Protein AF-A0A9P3FL67-F1 (afdb_monomer_lite)

Sequence (335 aa):
MAHIEKSEASALLDHSLDNLDILRCLLDYGADANEIDLRDVQSRDLLILLLEFGYDVAKTGHTILQDFAGDRQVLDLLLDRGVDIKKIETGRTADGLALYPGGYDNSVKVLNVVAANADIELFDHLVSRGAEPSKSLALHYTSKCKVPERAVAMLPHLLDVYEMDIHADTDDLRNFFHDSPDSGTPLCSAVYYKNLAVVEELLKRGADPDRCGATGHLPTSKAMGDALFEGFLPALAPLLEAGADPTLALRHAVRRGNVDYAKTCLGYGGDVKAGLQIAHEREARRSREWANMPADVADDEAPRYEAQRERNIAMIDFLKSWKGDFDHDHAELPK

Radius of gyration: 26.36 Å; chains: 1; bounding box: 49×54×76 Å

Foldseek 3Di:
DDPCDLVNLQVCQLVCLVPLVSNLVSLVSPNQLQSDQCLSNLDPVSVVSSVVSPHQCLVHVCACLLSCLVPPVVNCVSLVSNNDLQDHDFQAALVSHGADPPKGAQASSSLLSNLLQLPLPSNVVVVVSPHQLQRHPSLLSLLNHPDLVSSLVSNCCCCVVNVHDQFDFSVVRIDRCLVPQSGGGSLSSNFQSLRQSSNLSSLVVPRQQQGGYNNSQGSLLQQPNDPVGDGNVVSNVSSLVSPDALQVSLLSCLLVLPLLSNVVSVLSPHDLVSNLVSLVVNLVVLVVCLVPDDPVCNVVCVVVSVVVNVSSVVSNVSSVPDDNDDDPVDPPDDD

Structure (mmCIF, N/CA/C/O backbone):
data_AF-A0A9P3FL67-F1
#
_entry.id   AF-A0A9P3FL67-F1
#
loop_
_atom_site.group_PDB
_atom_site.id
_atom_site.type_symbol
_atom_site.label_atom_id
_atom_site.label_alt_id
_atom_site.label_comp_id
_atom_site.label_asym_id
_atom_site.label_entity_id
_atom_site.label_seq_id
_atom_site.pdbx_PDB_ins_code
_atom_site.Cartn_x
_atom_site.Cartn_y
_atom_site.Cartn_z
_atom_site.occupancy
_atom_site.B_iso_or_equiv
_atom_site.auth_seq_id
_atom_site.auth_comp_id
_atom_site.auth_asym_id
_atom_site.auth_atom_id
_atom_site.pdbx_PDB_model_num
ATOM 1 N N . MET A 1 1 ? -15.665 30.683 47.846 1.00 40.53 1 MET A N 1
ATOM 2 C CA . MET A 1 1 ? -15.492 29.508 46.971 1.00 40.53 1 MET A CA 1
ATOM 3 C C . MET A 1 1 ? -16.419 29.731 45.800 1.00 40.53 1 MET A C 1
ATOM 5 O O . MET A 1 1 ? -17.621 29.781 46.017 1.00 40.53 1 MET A O 1
ATOM 9 N N . ALA A 1 2 ? -15.855 30.082 44.645 1.00 44.72 2 ALA A N 1
ATOM 10 C CA . ALA A 1 2 ? -16.622 30.454 43.463 1.00 44.72 2 ALA A CA 1
ATOM 11 C C . ALA A 1 2 ? -17.378 29.223 42.946 1.00 44.72 2 ALA A C 1
ATOM 13 O O . ALA A 1 2 ? -16.785 28.153 42.825 1.00 44.72 2 ALA A O 1
ATOM 14 N N . HIS A 1 3 ? -18.681 29.376 42.719 1.00 46.97 3 HIS A N 1
ATOM 15 C CA . HIS A 1 3 ? -19.486 28.401 41.996 1.00 46.97 3 HIS A CA 1
ATOM 16 C C . HIS A 1 3 ? -18.967 28.363 40.563 1.00 46.97 3 HIS A C 1
ATOM 18 O O . HIS A 1 3 ? -19.259 29.278 39.803 1.00 46.97 3 HIS A O 1
ATOM 24 N N . ILE A 1 4 ? -18.179 27.343 40.230 1.00 54.53 4 ILE A N 1
ATOM 25 C CA . ILE A 1 4 ? -17.925 27.011 38.832 1.00 54.53 4 ILE A CA 1
ATOM 26 C C . ILE A 1 4 ? -19.257 26.483 38.300 1.00 54.53 4 ILE A C 1
ATOM 28 O O . ILE A 1 4 ? -19.781 25.488 38.808 1.00 54.53 4 ILE A O 1
ATOM 32 N N . GLU A 1 5 ? -19.876 27.215 37.377 1.00 66.56 5 GLU A N 1
ATOM 33 C CA . GLU A 1 5 ? -21.117 26.772 36.741 1.00 66.56 5 GLU A CA 1
ATOM 34 C C . GLU A 1 5 ? -20.844 25.510 35.907 1.00 66.56 5 GLU A C 1
ATOM 36 O O . GLU A 1 5 ? -19.738 25.302 35.412 1.00 66.56 5 GLU A O 1
ATOM 41 N N . LYS A 1 6 ? -21.850 24.645 35.717 1.00 66.25 6 LYS A N 1
ATOM 42 C CA . LYS A 1 6 ? -21.723 23.414 34.908 1.00 66.25 6 LYS A CA 1
ATOM 43 C C . LYS A 1 6 ? -21.116 23.677 33.512 1.00 66.25 6 LYS A C 1
ATOM 45 O O . LYS A 1 6 ? -20.388 22.841 32.982 1.00 66.25 6 LYS A O 1
ATOM 50 N N . SER A 1 7 ? -21.392 24.850 32.942 1.00 67.44 7 SER A N 1
ATOM 51 C CA . SER A 1 7 ? -20.818 25.336 31.681 1.00 67.44 7 SER A CA 1
ATOM 52 C C . SER A 1 7 ? -19.304 25.570 31.758 1.00 67.44 7 SER A C 1
ATOM 54 O O . SER A 1 7 ? -18.587 25.237 30.821 1.00 67.44 7 SER A O 1
ATOM 56 N N . GLU A 1 8 ? -18.804 26.101 32.873 1.00 72.25 8 GLU A N 1
ATOM 57 C CA . GLU A 1 8 ? -17.379 26.354 33.096 1.00 72.25 8 GLU A CA 1
ATOM 58 C C . GLU A 1 8 ? -16.607 25.054 33.349 1.00 72.25 8 GLU A C 1
ATOM 60 O O . GLU A 1 8 ? -15.488 24.910 32.866 1.00 72.25 8 GLU A O 1
ATOM 65 N N . ALA A 1 9 ? -17.207 24.084 34.051 1.00 70.25 9 ALA A N 1
ATOM 66 C CA . ALA A 1 9 ? -16.595 22.769 34.253 1.00 70.25 9 ALA A CA 1
ATOM 67 C C . ALA A 1 9 ? -16.457 21.991 32.934 1.00 70.25 9 ALA A C 1
ATOM 69 O O . ALA A 1 9 ? -15.434 21.350 32.701 1.00 70.25 9 ALA A O 1
ATOM 70 N N . SER A 1 10 ? -17.455 22.093 32.051 1.00 77.06 10 SER A N 1
ATOM 71 C CA . SER A 1 10 ? -17.436 21.393 30.762 1.00 77.06 10 SER A CA 1
ATOM 72 C C . SER A 1 10 ? -16.439 22.018 29.775 1.00 77.06 10 SER A C 1
ATOM 74 O O . SER A 1 10 ? -15.737 21.304 29.069 1.00 77.06 10 SER A O 1
ATOM 76 N N . ALA A 1 11 ? -16.244 23.341 29.830 1.00 77.12 11 ALA A N 1
ATOM 77 C CA . ALA A 1 11 ? -15.224 24.046 29.044 1.00 77.12 11 ALA A CA 1
ATOM 78 C C . ALA A 1 11 ? -13.768 23.666 29.395 1.00 77.12 11 ALA A C 1
ATOM 80 O O . ALA A 1 11 ? -12.846 24.027 28.666 1.00 77.12 11 ALA A O 1
ATOM 81 N N . LEU A 1 12 ? -13.540 22.972 30.516 1.00 81.50 12 LEU A N 1
ATOM 82 C CA . LEU A 1 12 ? -12.212 22.545 30.967 1.00 81.50 12 LEU A CA 1
ATOM 83 C C . LEU A 1 12 ? -11.906 21.073 30.656 1.00 81.50 12 LEU A C 1
ATOM 85 O O . LEU A 1 12 ? -10.778 20.640 30.907 1.00 81.50 12 LEU A O 1
ATOM 89 N N . LEU A 1 13 ? -12.872 20.308 30.131 1.00 80.56 13 LEU A N 1
ATOM 90 C CA . LEU A 1 13 ? -12.728 18.867 29.902 1.00 80.56 13 LEU A CA 1
ATOM 91 C C . LEU A 1 13 ? -11.588 18.554 28.925 1.00 80.56 13 LEU A C 1
ATOM 93 O O . LEU A 1 13 ? -10.667 17.824 29.292 1.00 80.56 13 LEU A O 1
ATOM 97 N N . ASP A 1 14 ? -11.584 19.186 27.749 1.00 76.31 14 ASP A N 1
ATOM 98 C CA . ASP A 1 14 ? -10.571 18.959 26.704 1.00 76.31 14 ASP A CA 1
ATOM 99 C C . ASP A 1 14 ? -9.154 19.342 27.163 1.00 76.31 14 ASP A C 1
ATOM 101 O O . ASP A 1 14 ? -8.157 18.773 26.724 1.00 76.31 14 ASP A O 1
ATOM 105 N N . HIS A 1 15 ? -9.043 20.285 28.103 1.00 80.19 15 HIS A N 1
ATOM 106 C CA . HIS A 1 15 ? -7.767 20.714 28.681 1.00 80.19 15 HIS A CA 1
ATOM 107 C C . HIS A 1 15 ? -7.268 19.811 29.818 1.00 80.19 15 HIS A C 1
ATOM 109 O O . HIS A 1 15 ? -6.150 19.999 30.301 1.00 80.19 15 HIS A O 1
ATOM 115 N N . SER A 1 16 ? -8.089 18.859 30.266 1.00 82.12 16 SER A N 1
ATOM 116 C CA . SER A 1 16 ? -7.827 18.020 31.442 1.00 82.12 16 SER A CA 1
ATOM 117 C C . SER A 1 16 ? -7.623 16.542 31.099 1.00 82.12 16 SER A C 1
ATOM 119 O O . SER A 1 16 ? -7.453 15.735 32.011 1.00 82.12 16 SER A O 1
ATOM 121 N N . LEU A 1 17 ? -7.610 16.174 29.812 1.00 82.31 17 LEU A N 1
ATOM 122 C CA . LEU A 1 17 ? -7.514 14.779 29.352 1.00 82.31 17 LEU A CA 1
ATOM 123 C C . LEU A 1 17 ? -6.224 14.074 29.809 1.00 82.31 17 LEU A C 1
ATOM 125 O O . LEU A 1 17 ? -6.237 12.870 30.063 1.00 82.31 17 LEU A O 1
ATOM 129 N N . ASP A 1 18 ? -5.144 14.832 30.012 1.00 85.69 18 ASP A N 1
ATOM 130 C CA . ASP A 1 18 ? -3.855 14.319 30.498 1.00 85.69 18 ASP A CA 1
ATOM 131 C C . ASP A 1 18 ? -3.803 14.131 32.027 1.00 85.69 18 ASP A C 1
ATOM 133 O O . ASP A 1 18 ? -2.841 13.571 32.558 1.00 85.69 18 ASP A O 1
ATOM 137 N N . ASN A 1 19 ? -4.811 14.609 32.767 1.00 89.94 19 ASN A N 1
ATOM 138 C CA . ASN A 1 19 ? -4.855 14.538 34.225 1.00 89.94 19 ASN A CA 1
ATOM 139 C C . ASN A 1 19 ? -6.181 13.942 34.709 1.00 89.94 19 ASN A C 1
ATOM 141 O O . ASN A 1 19 ? -7.155 14.651 34.967 1.00 89.94 19 ASN A O 1
ATOM 145 N N . LEU A 1 20 ? -6.180 12.619 34.891 1.00 90.94 20 LEU A N 1
ATOM 146 C CA . LEU A 1 20 ? -7.355 11.849 35.306 1.00 90.94 20 LEU A CA 1
ATOM 147 C C . LEU A 1 20 ? -7.938 12.300 36.653 1.00 90.94 20 LEU A C 1
ATOM 149 O O . LEU A 1 20 ? -9.147 12.189 36.843 1.00 90.94 20 LEU A O 1
ATOM 153 N N . ASP A 1 21 ? -7.123 12.835 37.568 1.00 92.62 21 ASP A N 1
ATOM 154 C CA . ASP A 1 21 ? -7.605 13.332 38.861 1.00 92.62 21 ASP A CA 1
ATOM 155 C C . ASP A 1 21 ? -8.403 14.631 38.694 1.00 92.62 21 ASP A C 1
ATOM 157 O O . ASP A 1 21 ? -9.483 14.775 39.270 1.00 92.62 21 ASP A O 1
ATOM 161 N N . ILE A 1 22 ? -7.903 15.565 37.873 1.00 90.62 22 ILE A N 1
ATOM 162 C CA . ILE A 1 22 ? -8.619 16.807 37.543 1.00 90.62 22 ILE A CA 1
ATOM 163 C C . ILE A 1 22 ? -9.885 16.473 36.761 1.00 90.62 22 ILE A C 1
ATOM 165 O O . ILE A 1 22 ? -10.958 16.974 37.093 1.00 90.62 22 ILE A O 1
ATOM 169 N N . LEU A 1 23 ? -9.779 15.599 35.762 1.00 91.69 23 LEU A N 1
ATOM 170 C CA . LEU A 1 23 ? -10.918 15.198 34.950 1.00 91.69 23 LEU A CA 1
ATOM 171 C C . LEU A 1 23 ? -12.007 14.530 35.796 1.00 91.69 23 LEU A C 1
ATOM 173 O O . LEU A 1 23 ? -13.170 14.914 35.700 1.00 91.69 23 LEU A O 1
ATOM 177 N N . ARG A 1 24 ? -11.642 13.598 36.684 1.00 94.31 24 ARG A N 1
ATOM 178 C CA . ARG A 1 24 ? -12.590 12.982 37.621 1.00 94.31 24 ARG A CA 1
ATOM 179 C C . ARG A 1 24 ? -13.257 14.029 38.508 1.00 94.31 24 ARG A C 1
ATOM 181 O O . ARG A 1 24 ? -14.474 13.992 38.638 1.00 94.31 24 ARG A O 1
ATOM 188 N N . CYS A 1 25 ? -12.502 14.999 39.038 1.00 92.81 25 CYS A N 1
ATOM 189 C CA . CYS A 1 25 ? -13.094 16.113 39.781 1.00 92.81 25 CYS A CA 1
ATOM 190 C C . CYS A 1 25 ? -14.148 16.848 38.939 1.00 92.81 25 CYS A C 1
ATOM 192 O O . CYS A 1 25 ? -15.259 17.057 39.413 1.00 92.81 25 CYS A O 1
ATOM 194 N N . LEU A 1 26 ? -13.827 17.229 37.698 1.00 91.81 26 LEU A N 1
ATOM 195 C CA . LEU A 1 26 ? -14.757 17.949 36.817 1.00 91.81 26 LEU A CA 1
ATOM 196 C C . LEU A 1 26 ? -16.043 17.150 36.555 1.00 91.81 26 LEU A C 1
ATOM 198 O O . LEU A 1 26 ? -17.139 17.711 36.629 1.00 91.81 26 LEU A O 1
ATOM 202 N N . LEU A 1 27 ? -15.917 15.845 36.312 1.00 92.62 27 LEU A N 1
ATOM 203 C CA . LEU A 1 27 ? -17.051 14.943 36.101 1.00 92.62 27 LEU A CA 1
ATOM 204 C C . LEU A 1 27 ? -17.896 14.772 37.378 1.00 92.62 27 LEU A C 1
ATOM 206 O O . LEU A 1 27 ? -19.123 14.850 37.312 1.00 92.62 27 LEU A O 1
ATOM 210 N N . ASP A 1 28 ? -17.267 14.651 38.552 1.00 93.38 28 ASP A N 1
ATOM 211 C CA . ASP A 1 28 ? -17.952 14.624 39.856 1.00 93.38 28 ASP A CA 1
ATOM 212 C C . ASP A 1 28 ? -18.716 15.932 40.141 1.00 93.38 28 ASP A C 1
ATOM 214 O O . ASP A 1 28 ? -19.787 15.916 40.754 1.00 93.38 28 ASP A O 1
ATOM 218 N N . TYR A 1 29 ? -18.210 17.075 39.659 1.00 90.44 29 TYR A N 1
ATOM 219 C CA . TYR A 1 29 ? -18.904 18.371 39.712 1.00 90.44 29 TYR A CA 1
ATOM 220 C C . TYR A 1 29 ? -20.047 18.504 38.687 1.00 90.44 29 TYR A C 1
ATOM 222 O O . TYR A 1 29 ? -20.748 19.520 38.676 1.00 90.44 29 TYR A O 1
ATOM 230 N N . GLY A 1 30 ? -20.289 17.476 37.870 1.00 88.94 30 GLY A N 1
ATOM 231 C CA . GLY A 1 30 ? -21.425 17.385 36.957 1.00 88.94 30 GLY A CA 1
ATOM 232 C C . GLY A 1 30 ? -21.139 17.826 35.523 1.00 88.94 30 GLY A C 1
ATOM 233 O O . GLY A 1 30 ? -22.102 18.072 34.788 1.00 88.94 30 GLY A O 1
ATOM 234 N N . ALA A 1 31 ? -19.867 17.941 35.123 1.00 91.19 31 ALA A N 1
ATOM 235 C CA . ALA A 1 31 ? -19.502 18.052 33.712 1.00 91.19 31 ALA A CA 1
ATOM 236 C C . ALA A 1 31 ? -19.966 16.795 32.950 1.00 91.19 31 ALA A C 1
ATOM 238 O O . ALA A 1 31 ? -19.912 15.685 33.483 1.00 91.19 31 ALA A O 1
ATOM 239 N N . ASP A 1 32 ? -20.471 16.961 31.727 1.00 90.75 32 ASP A N 1
ATOM 240 C CA . ASP A 1 32 ? -20.975 15.835 30.936 1.00 90.75 32 ASP A CA 1
ATOM 241 C C . ASP A 1 32 ? -19.826 15.176 30.168 1.00 90.75 32 ASP A C 1
ATOM 243 O O . ASP A 1 32 ? -19.231 15.784 29.281 1.00 90.75 32 ASP A O 1
ATOM 247 N N . ALA A 1 33 ? -19.534 13.911 30.486 1.00 91.31 33 ALA A N 1
ATOM 248 C CA . ALA A 1 33 ? -18.500 13.141 29.802 1.00 91.31 33 ALA A CA 1
ATOM 249 C C . ALA A 1 33 ? -18.710 13.112 28.276 1.00 91.31 33 ALA A C 1
ATOM 251 O O . ALA A 1 33 ? -17.734 13.082 27.534 1.00 91.31 33 ALA A O 1
ATOM 252 N N . ASN A 1 34 ? -19.963 13.157 27.803 1.00 90.75 34 ASN A N 1
ATOM 253 C CA . ASN A 1 34 ? -20.314 13.082 26.380 1.00 90.75 34 ASN A CA 1
ATOM 254 C C . ASN A 1 34 ? -19.943 14.336 25.572 1.00 90.75 34 ASN A C 1
ATOM 256 O O . ASN A 1 34 ? -20.081 14.316 24.349 1.00 90.75 34 ASN A O 1
ATOM 260 N N . GLU A 1 35 ? -19.509 15.417 26.225 1.00 89.50 35 GLU A N 1
ATOM 261 C CA . GLU A 1 35 ? -19.010 16.616 25.541 1.00 89.50 35 GLU A CA 1
ATOM 262 C C . GLU A 1 35 ? -17.576 16.436 25.015 1.00 89.50 35 GLU A C 1
ATOM 264 O O . GLU A 1 35 ? -17.176 17.163 24.111 1.00 89.50 35 GLU A O 1
ATOM 269 N N . ILE A 1 36 ? -16.839 15.432 25.507 1.00 89.06 36 ILE A N 1
ATOM 270 C CA . ILE A 1 36 ? -15.478 15.120 25.048 1.00 89.06 36 ILE A CA 1
ATOM 271 C C . ILE A 1 36 ? -15.523 14.452 23.671 1.00 89.06 36 ILE A C 1
ATOM 273 O O . ILE A 1 36 ? -16.221 13.444 23.476 1.00 89.06 36 ILE A O 1
ATOM 277 N N . ASP A 1 37 ? -14.726 14.959 22.723 1.00 88.25 37 ASP A N 1
ATOM 278 C CA . ASP A 1 37 ? -14.481 14.241 21.473 1.00 88.25 37 ASP A CA 1
ATOM 279 C C . ASP A 1 37 ? -13.658 12.988 21.776 1.00 88.25 37 ASP A C 1
ATOM 281 O O . ASP A 1 37 ? -12.505 13.034 22.205 1.00 88.25 37 ASP A O 1
ATOM 285 N N . LEU A 1 38 ? -14.259 11.828 21.519 1.00 88.06 38 LEU A N 1
ATOM 286 C CA . LEU A 1 38 ? -13.618 10.542 21.744 1.00 88.06 38 LEU A CA 1
ATOM 287 C C . LEU A 1 38 ? -12.306 10.408 20.956 1.00 88.06 38 LEU A C 1
ATOM 289 O O . LEU A 1 38 ? -11.444 9.634 21.349 1.00 88.06 38 LEU A O 1
ATOM 293 N N . ARG A 1 39 ? -12.117 11.184 19.879 1.00 85.38 39 ARG A N 1
ATOM 294 C CA . ARG A 1 39 ? -10.863 11.228 19.110 1.00 85.38 39 ARG A CA 1
ATOM 295 C C . ARG A 1 39 ? -9.647 11.677 19.918 1.00 85.38 39 ARG A C 1
ATOM 297 O O . ARG A 1 39 ? -8.537 11.315 19.531 1.00 85.38 39 ARG A O 1
ATOM 304 N N . ASP A 1 40 ? -9.855 12.413 21.004 1.00 83.69 40 ASP A N 1
ATOM 305 C CA . ASP A 1 40 ? -8.790 12.864 21.900 1.00 83.69 40 ASP A CA 1
ATOM 306 C C . ASP A 1 40 ? -8.484 11.829 23.001 1.00 83.69 40 ASP A C 1
ATOM 308 O O . ASP A 1 40 ? -7.532 11.970 23.771 1.00 83.69 40 ASP A O 1
ATOM 312 N N . VAL A 1 41 ? -9.246 10.729 23.057 1.00 84.56 41 VAL A N 1
ATOM 313 C CA . VAL A 1 41 ? -9.073 9.658 24.041 1.00 84.56 41 VAL A CA 1
ATOM 314 C C . VAL A 1 41 ? -8.046 8.641 23.554 1.00 84.56 41 VAL A C 1
ATOM 316 O O . VAL A 1 41 ? -8.360 7.698 22.834 1.00 84.56 41 VAL A O 1
ATOM 319 N N . GLN A 1 42 ? -6.803 8.813 24.004 1.00 76.06 42 GLN A N 1
ATOM 320 C CA . GLN A 1 42 ? -5.669 7.960 23.616 1.00 76.06 42 GLN A CA 1
ATOM 321 C C . GLN A 1 42 ? -5.253 6.941 24.689 1.00 76.06 42 GLN A C 1
ATOM 323 O O . GLN A 1 42 ? -4.302 6.185 24.502 1.00 76.06 42 GLN A O 1
ATOM 328 N N . SER A 1 43 ? -5.939 6.921 25.835 1.00 87.25 43 SER A N 1
ATOM 329 C CA . SER A 1 43 ? -5.603 6.057 26.969 1.00 87.25 43 SER A CA 1
ATOM 330 C C . SER A 1 43 ? -6.780 5.183 27.374 1.00 87.25 43 SER A C 1
ATOM 332 O O . SER A 1 43 ? -7.925 5.637 27.442 1.00 87.25 43 SER A O 1
ATOM 334 N N . ARG A 1 44 ? -6.470 3.932 27.726 1.00 91.12 44 ARG A N 1
ATOM 335 C CA . ARG A 1 44 ? -7.415 3.004 28.348 1.00 91.12 44 ARG A CA 1
ATOM 336 C C . ARG A 1 44 ? -8.019 3.602 29.614 1.00 91.12 44 ARG A C 1
ATOM 338 O O . ARG A 1 44 ? -9.231 3.556 29.770 1.00 91.12 44 ARG A O 1
ATOM 345 N N . ASP A 1 45 ? -7.202 4.166 30.498 1.00 91.94 45 ASP A N 1
ATOM 346 C CA . ASP A 1 45 ? -7.674 4.661 31.796 1.00 91.94 45 ASP A CA 1
ATOM 347 C C . ASP A 1 45 ? -8.623 5.852 31.633 1.00 91.94 45 ASP A C 1
ATOM 349 O O . ASP A 1 45 ? -9.641 5.933 32.319 1.00 91.94 45 ASP A O 1
ATOM 353 N N . LEU A 1 46 ? -8.334 6.725 30.663 1.00 91.62 46 LEU A N 1
ATOM 354 C CA . LEU A 1 46 ? -9.220 7.821 30.283 1.00 91.62 46 LEU A CA 1
ATOM 355 C C . LEU A 1 46 ? -10.555 7.286 29.754 1.00 91.62 46 LEU A C 1
ATOM 357 O O . LEU A 1 46 ? -11.608 7.698 30.228 1.00 91.62 46 LEU A O 1
ATOM 361 N N . LEU A 1 47 ? -10.527 6.320 28.833 1.00 93.19 47 LEU A N 1
ATOM 362 C CA . LEU A 1 47 ? -11.746 5.705 28.309 1.00 93.19 47 LEU A CA 1
ATOM 363 C C . LEU A 1 47 ? -12.580 5.048 29.419 1.00 93.19 47 LEU A C 1
ATOM 365 O O . LEU A 1 47 ? -13.795 5.231 29.461 1.00 93.19 47 LEU A O 1
ATOM 369 N N . ILE A 1 48 ? -11.944 4.301 30.326 1.00 93.25 48 ILE A N 1
ATOM 370 C CA . ILE A 1 48 ? -12.631 3.675 31.461 1.00 93.25 48 ILE A CA 1
ATOM 371 C C . ILE A 1 48 ? -13.274 4.740 32.352 1.00 93.25 48 ILE A C 1
ATOM 373 O O . ILE A 1 48 ? -14.449 4.595 32.682 1.00 93.25 48 ILE A O 1
ATOM 377 N N . LEU A 1 49 ? -12.561 5.823 32.675 1.00 94.25 49 LEU A N 1
ATOM 378 C CA . LEU A 1 49 ? -13.113 6.935 33.449 1.00 94.25 49 LEU A CA 1
ATOM 379 C C . LEU A 1 49 ? -14.349 7.536 32.763 1.00 94.25 49 LEU A C 1
ATOM 381 O O . LEU A 1 49 ? -15.386 7.693 33.395 1.00 94.25 49 LEU A O 1
ATOM 385 N N . LEU A 1 50 ? -14.294 7.816 31.462 1.00 93.75 50 LEU A N 1
ATOM 386 C CA . LEU A 1 50 ? -15.453 8.356 30.742 1.00 93.75 50 LEU A CA 1
ATOM 387 C C . LEU A 1 50 ? -16.647 7.391 30.762 1.00 93.75 50 LEU A C 1
ATOM 389 O O . LEU A 1 50 ? -17.789 7.809 30.959 1.00 93.75 50 LEU A O 1
ATOM 393 N N . LEU A 1 51 ? -16.393 6.088 30.623 1.00 93.38 51 LEU A N 1
ATOM 394 C CA . LEU A 1 51 ? -17.425 5.056 30.720 1.00 93.38 51 LEU A CA 1
ATOM 395 C C . LEU A 1 51 ? -18.037 4.957 32.128 1.00 93.38 51 LEU A C 1
ATOM 397 O O . LEU A 1 51 ? -19.243 4.726 32.236 1.00 93.38 51 LEU A O 1
ATOM 401 N N . GLU A 1 52 ? -17.248 5.139 33.193 1.00 94.25 52 GLU A N 1
ATOM 402 C CA . GLU A 1 52 ? -17.741 5.215 34.582 1.00 94.25 52 GLU A CA 1
ATOM 403 C C . GLU A 1 52 ? -18.746 6.362 34.758 1.00 94.25 52 GLU A C 1
ATOM 405 O O . GLU A 1 52 ? -19.748 6.201 35.456 1.00 94.25 52 GLU A O 1
ATOM 410 N N . PHE A 1 53 ? -18.522 7.482 34.067 1.00 95.06 53 PHE A N 1
ATOM 411 C CA . PHE A 1 53 ? -19.395 8.659 34.069 1.00 95.06 53 PHE A CA 1
ATOM 412 C C . PHE A 1 53 ? -20.440 8.659 32.938 1.00 95.06 53 PHE A C 1
ATOM 414 O O . PHE A 1 53 ? -21.050 9.686 32.645 1.00 95.06 53 PHE A O 1
ATOM 421 N N . GLY A 1 54 ? -20.711 7.497 32.333 1.00 93.00 54 GLY A N 1
ATOM 422 C CA . GLY A 1 54 ? -21.849 7.314 31.431 1.00 93.00 54 GLY A CA 1
ATOM 423 C C . GLY A 1 54 ? -21.644 7.833 30.007 1.00 93.00 54 GLY A C 1
ATOM 424 O O . GLY A 1 54 ? -22.628 8.180 29.351 1.00 93.00 54 GLY A O 1
ATOM 425 N N . TYR A 1 55 ? -20.402 7.877 29.513 1.00 94.56 55 TYR A N 1
ATOM 426 C CA . TYR A 1 55 ? -20.131 8.178 28.105 1.00 94.56 55 TYR A CA 1
ATOM 427 C C . TYR A 1 55 ? -20.829 7.172 27.171 1.00 94.56 55 TYR A C 1
ATOM 429 O O . TYR A 1 55 ? -20.648 5.954 27.277 1.00 94.56 55 TYR A O 1
ATOM 437 N N . ASP A 1 56 ? -21.609 7.681 26.220 1.00 93.25 56 ASP A N 1
ATOM 438 C CA . ASP A 1 56 ? -22.367 6.908 25.238 1.00 93.25 56 ASP A CA 1
ATOM 439 C C . ASP A 1 56 ? -21.507 6.566 24.014 1.00 93.25 56 ASP A C 1
ATOM 441 O O . ASP A 1 56 ? -21.539 7.224 22.968 1.00 93.25 56 ASP A O 1
ATOM 445 N N . VAL A 1 57 ? -20.739 5.484 24.136 1.00 94.06 57 VAL A N 1
ATOM 446 C CA . VAL A 1 57 ? -19.878 5.001 23.048 1.00 94.06 57 VAL A CA 1
ATOM 447 C C . VAL A 1 57 ? -20.657 4.512 21.826 1.00 94.06 57 VAL A C 1
ATOM 449 O O . VAL A 1 57 ? -20.079 4.445 20.746 1.00 94.06 57 VAL A O 1
ATOM 452 N N . ALA A 1 58 ? -21.960 4.230 21.910 1.00 91.75 58 ALA A N 1
ATOM 453 C CA . ALA A 1 58 ? -22.713 3.747 20.750 1.00 91.75 58 ALA A CA 1
ATOM 454 C C . ALA A 1 58 ? -22.764 4.792 19.613 1.00 91.75 58 ALA A C 1
ATOM 456 O O . ALA A 1 58 ? -22.840 4.446 18.431 1.00 91.75 58 ALA A O 1
ATOM 457 N N . LYS A 1 59 ? -22.668 6.088 19.945 1.00 88.56 59 LYS A N 1
ATOM 458 C CA . LYS A 1 59 ? -22.685 7.185 18.962 1.00 88.56 59 LYS A CA 1
ATOM 459 C C . LYS A 1 59 ? -21.354 7.348 18.228 1.00 88.56 59 LYS A C 1
ATOM 461 O O . LYS A 1 59 ? -21.343 7.462 16.993 1.00 88.56 59 LYS A O 1
ATOM 466 N N . THR A 1 60 ? -20.252 7.369 18.977 1.00 91.06 60 THR A N 1
ATOM 467 C CA . THR A 1 60 ? -18.922 7.805 18.510 1.00 91.06 60 THR A CA 1
ATOM 468 C C . THR A 1 60 ? -17.815 6.771 18.705 1.00 91.06 60 THR A C 1
ATOM 470 O O . THR A 1 60 ? -16.773 6.917 18.094 1.00 91.06 60 THR A O 1
ATOM 473 N N . GLY A 1 61 ? -18.035 5.668 19.424 1.00 92.31 61 GLY A N 1
ATOM 474 C CA . GLY A 1 61 ? -17.018 4.646 19.729 1.00 92.31 61 GLY A CA 1
ATOM 475 C C . GLY A 1 61 ? -16.326 4.021 18.517 1.00 92.31 61 GLY A C 1
ATOM 476 O O . GLY A 1 61 ? -15.164 3.638 18.590 1.00 92.31 61 GLY A O 1
ATOM 477 N N . HIS A 1 62 ? -17.007 3.979 17.374 1.00 91.56 62 HIS A N 1
ATOM 478 C CA . HIS A 1 62 ? -16.447 3.512 16.107 1.00 91.56 62 HIS A CA 1
ATOM 479 C C . HIS A 1 62 ? -15.252 4.354 15.615 1.00 91.56 62 HIS A C 1
ATOM 481 O O . HIS A 1 62 ? -14.467 3.870 14.803 1.00 91.56 62 HIS A O 1
ATOM 487 N N . THR A 1 63 ? -15.090 5.596 16.094 1.00 91.19 63 THR A N 1
ATOM 488 C CA . THR A 1 63 ? -14.007 6.494 15.660 1.00 91.19 63 THR A CA 1
ATOM 489 C C . THR A 1 63 ? -12.649 6.150 16.260 1.00 91.19 63 THR A C 1
ATOM 491 O O . THR A 1 63 ? -11.642 6.616 15.726 1.00 91.19 63 THR A O 1
ATOM 494 N N . ILE A 1 64 ? -12.614 5.350 17.330 1.00 91.19 64 ILE A N 1
ATOM 495 C CA . ILE A 1 64 ? -11.400 5.024 18.095 1.00 91.19 64 ILE A CA 1
ATOM 496 C C . ILE A 1 64 ? -11.038 3.539 18.087 1.00 91.19 64 ILE A C 1
ATOM 498 O O . ILE A 1 64 ? -10.046 3.150 18.693 1.00 91.19 64 ILE A O 1
ATOM 502 N N . LEU A 1 65 ? -11.815 2.677 17.422 1.00 93.31 65 LEU A N 1
ATOM 503 C CA . LEU A 1 65 ? -11.564 1.229 17.450 1.00 93.31 65 LEU A CA 1
ATOM 504 C C . LEU A 1 65 ? -10.135 0.880 17.006 1.00 93.31 65 LEU A C 1
ATOM 506 O O . LEU A 1 65 ? -9.497 0.016 17.599 1.00 93.31 65 LEU A O 1
ATOM 510 N N . GLN A 1 66 ? -9.611 1.564 15.987 1.00 91.94 66 GLN A N 1
ATOM 511 C CA . GLN A 1 66 ? -8.245 1.352 15.505 1.00 91.94 66 GLN A CA 1
ATOM 512 C C . GLN A 1 66 ? -7.169 1.754 16.523 1.00 91.94 66 GLN A C 1
ATOM 514 O O . GLN A 1 66 ? -6.113 1.126 16.557 1.00 91.94 66 GLN A O 1
ATOM 519 N N . ASP A 1 67 ? -7.453 2.737 17.380 1.00 89.81 67 ASP A N 1
ATOM 520 C CA . ASP A 1 67 ? -6.509 3.251 18.378 1.00 89.81 67 ASP A CA 1
ATOM 521 C C . ASP A 1 67 ? -6.286 2.212 19.498 1.00 89.81 67 ASP A C 1
ATOM 523 O O . ASP A 1 67 ? -5.226 2.158 20.120 1.00 89.81 67 ASP A O 1
ATOM 527 N N . PHE A 1 68 ? -7.253 1.305 19.682 1.00 92.12 68 PHE A N 1
ATOM 528 C CA . PHE A 1 68 ? -7.209 0.195 20.637 1.00 92.12 68 PHE A CA 1
ATOM 529 C C . PHE A 1 68 ? -6.957 -1.172 19.982 1.00 92.12 68 PHE A C 1
ATOM 531 O O . PHE A 1 68 ? -7.161 -2.205 20.615 1.00 92.12 68 PHE A O 1
ATOM 538 N N . ALA A 1 69 ? -6.445 -1.219 18.746 1.00 91.38 69 ALA A N 1
ATOM 539 C CA . ALA A 1 69 ? -6.141 -2.464 18.026 1.00 91.38 69 ALA A CA 1
ATOM 540 C C . ALA A 1 69 ? -5.079 -3.370 18.697 1.00 91.38 69 ALA A C 1
ATOM 542 O O . ALA A 1 69 ? -4.835 -4.475 18.223 1.00 91.38 69 ALA A O 1
ATOM 543 N N . GLY A 1 70 ? -4.441 -2.916 19.782 1.00 89.75 70 GLY A N 1
ATOM 544 C CA . GLY A 1 70 ? -3.554 -3.717 20.638 1.00 89.75 70 GLY A CA 1
ATOM 545 C C . GLY A 1 70 ? -4.153 -4.116 21.995 1.00 89.75 70 GLY A C 1
ATOM 546 O O . GLY A 1 70 ? -3.496 -4.827 22.751 1.00 89.75 70 GLY A O 1
ATOM 547 N N . ASP A 1 71 ? -5.372 -3.675 22.326 1.00 93.06 71 ASP A N 1
ATOM 548 C CA . ASP A 1 71 ? -6.044 -3.979 23.593 1.00 93.06 71 ASP A CA 1
ATOM 549 C C . ASP A 1 71 ? -7.395 -4.659 23.339 1.00 93.06 71 ASP A C 1
ATOM 551 O O . ASP A 1 71 ? -8.455 -4.031 23.260 1.00 93.06 71 ASP A O 1
ATOM 555 N N . ARG A 1 72 ? -7.353 -5.993 23.254 1.00 94.75 72 ARG A N 1
ATOM 556 C CA . ARG A 1 72 ? -8.543 -6.831 23.069 1.00 94.75 72 ARG A CA 1
ATOM 557 C C . ARG A 1 72 ? -9.621 -6.575 24.124 1.00 94.75 72 ARG A C 1
ATOM 559 O O . ARG A 1 72 ? -10.799 -6.613 23.791 1.00 94.75 72 ARG A O 1
ATOM 566 N N . GLN A 1 73 ? -9.241 -6.307 25.374 1.00 94.50 73 GLN A N 1
ATOM 567 C CA . GLN A 1 73 ? -10.216 -6.100 26.447 1.00 94.50 73 GLN A CA 1
ATOM 568 C C . GLN A 1 73 ? -11.000 -4.809 26.231 1.00 94.50 73 GLN A C 1
ATOM 570 O O . GLN A 1 73 ? -12.208 -4.784 26.453 1.00 94.50 73 GLN A O 1
ATOM 575 N N . VAL A 1 74 ? -10.329 -3.745 25.782 1.00 94.44 74 VAL A N 1
ATOM 576 C CA . VAL A 1 74 ? -10.997 -2.485 25.442 1.00 94.44 74 VAL A CA 1
ATOM 577 C C . VAL A 1 74 ? -11.895 -2.656 24.219 1.00 94.44 74 VAL A C 1
ATOM 579 O O . VAL A 1 74 ? -13.028 -2.180 24.230 1.00 94.44 74 VAL A O 1
ATOM 582 N N . LEU A 1 75 ? -11.439 -3.375 23.192 1.00 95.94 75 LEU A N 1
ATOM 583 C CA . LEU A 1 75 ? -12.268 -3.658 22.019 1.00 95.94 75 LEU A CA 1
ATOM 584 C C . LEU A 1 75 ? -13.532 -4.439 22.394 1.00 95.94 75 LEU A C 1
ATOM 586 O O . LEU A 1 75 ? -14.627 -4.039 22.005 1.00 95.94 75 LEU A O 1
ATOM 590 N N . ASP A 1 76 ? -13.404 -5.492 23.202 1.00 96.81 76 ASP A N 1
ATOM 591 C CA . ASP A 1 76 ? -14.546 -6.256 23.715 1.00 96.81 76 ASP A CA 1
ATOM 592 C C . ASP A 1 76 ? -15.517 -5.358 24.478 1.00 96.81 76 ASP A C 1
ATOM 594 O O . ASP A 1 76 ? -16.712 -5.340 24.187 1.00 96.81 76 ASP A O 1
ATOM 598 N N . LEU A 1 77 ? -14.987 -4.533 25.381 1.00 95.44 77 LEU A N 1
ATOM 599 C CA . LEU A 1 77 ? -15.760 -3.593 26.181 1.00 95.44 77 LEU A CA 1
ATOM 600 C C . LEU A 1 77 ? -16.571 -2.602 25.332 1.00 95.44 77 LEU A C 1
ATOM 602 O O . LEU A 1 77 ? -17.723 -2.306 25.658 1.00 95.44 77 LEU A O 1
ATOM 606 N N . LEU A 1 78 ? -15.962 -2.060 24.274 1.00 95.25 78 LEU A N 1
ATOM 607 C CA . LEU A 1 78 ? -16.599 -1.124 23.350 1.00 95.25 78 LEU A CA 1
ATOM 608 C C . LEU A 1 78 ? -17.686 -1.824 22.528 1.00 95.25 78 LEU A C 1
ATOM 610 O O . LEU A 1 78 ? -18.819 -1.345 22.455 1.00 95.25 78 LEU A O 1
ATOM 614 N N . LEU A 1 79 ? -17.370 -2.984 21.953 1.00 96.38 79 LEU A N 1
ATOM 615 C CA . LEU A 1 79 ? -18.306 -3.745 21.128 1.00 96.38 79 LEU A CA 1
ATOM 616 C C . LEU A 1 79 ? -19.494 -4.266 21.952 1.00 96.38 79 LEU A C 1
ATOM 618 O O . LEU A 1 79 ? -20.628 -4.217 21.484 1.00 96.38 79 LEU A O 1
ATOM 622 N N . ASP A 1 80 ? -19.270 -4.717 23.189 1.00 96.00 80 ASP A N 1
ATOM 623 C CA . ASP A 1 80 ? -20.335 -5.145 24.109 1.00 96.00 80 ASP A CA 1
ATOM 624 C C . ASP A 1 80 ? -21.256 -3.989 24.525 1.00 96.00 80 ASP A C 1
ATOM 626 O O . ASP A 1 80 ? -22.432 -4.205 24.823 1.00 96.00 80 ASP A O 1
ATOM 630 N N . ARG A 1 81 ? -20.757 -2.746 24.489 1.00 95.00 81 ARG A N 1
ATOM 631 C CA . ARG A 1 81 ? -21.559 -1.527 24.682 1.00 95.00 81 ARG A CA 1
ATOM 632 C C . ARG A 1 81 ? -22.233 -1.017 23.405 1.00 95.00 81 ARG A C 1
ATOM 634 O O . ARG A 1 81 ? -22.775 0.085 23.402 1.00 95.00 81 ARG A O 1
ATOM 641 N N . GLY A 1 82 ? -22.254 -1.817 22.341 1.00 94.31 82 GLY A N 1
ATOM 642 C CA . GLY A 1 82 ? -23.021 -1.522 21.132 1.00 94.31 82 GLY A CA 1
ATOM 643 C C . GLY A 1 82 ? -22.315 -0.597 20.143 1.00 94.31 82 GLY A C 1
ATOM 644 O O . GLY A 1 82 ? -22.982 0.008 19.306 1.00 94.31 82 GLY A O 1
ATOM 645 N N . VAL A 1 83 ? -20.985 -0.479 20.214 1.00 95.75 83 VAL A N 1
ATOM 646 C CA . VAL A 1 83 ? -20.218 0.161 19.141 1.00 95.75 83 VAL A CA 1
ATOM 647 C C . VAL A 1 83 ? -20.363 -0.656 17.857 1.00 95.75 83 VAL A C 1
ATOM 649 O O . VAL A 1 83 ? -20.010 -1.834 17.814 1.00 95.75 83 VAL A O 1
ATOM 652 N N . ASP A 1 84 ? -20.861 -0.019 16.799 1.00 93.75 84 ASP A N 1
ATOM 653 C CA . ASP A 1 84 ? -20.970 -0.637 15.479 1.00 93.75 84 ASP A CA 1
ATOM 654 C C . ASP A 1 84 ? -19.604 -0.663 14.779 1.00 93.75 84 ASP A C 1
ATOM 656 O O . ASP A 1 84 ? -19.118 0.361 14.297 1.00 93.75 84 ASP A O 1
ATOM 660 N N . ILE A 1 85 ? -19.002 -1.852 14.698 1.00 94.31 85 ILE A N 1
ATOM 661 C CA . ILE A 1 85 ? -17.712 -2.085 14.033 1.00 94.31 85 ILE A CA 1
ATOM 662 C C . ILE A 1 85 ? -17.746 -1.836 12.517 1.00 94.31 85 ILE A C 1
ATOM 664 O O . ILE A 1 85 ? -16.696 -1.686 11.892 1.00 94.31 85 ILE A O 1
ATOM 668 N N . LYS A 1 86 ? -18.937 -1.786 11.911 1.00 92.00 86 LYS A N 1
ATOM 669 C CA . LYS A 1 86 ? -19.113 -1.507 10.479 1.00 92.00 86 LYS A CA 1
ATOM 670 C C . LYS A 1 86 ? -19.164 -0.018 10.180 1.00 92.00 86 LYS A C 1
ATOM 672 O O . LYS A 1 86 ? -18.953 0.387 9.037 1.00 92.00 86 LYS A O 1
ATOM 677 N N . LYS A 1 87 ? -19.454 0.808 11.186 1.00 91.88 87 LYS A N 1
ATOM 678 C CA . LYS A 1 87 ? -19.394 2.257 11.046 1.00 91.88 87 LYS A CA 1
ATOM 679 C C . LYS A 1 87 ? -17.926 2.673 11.040 1.00 91.88 87 LYS A C 1
ATOM 681 O O . LYS A 1 87 ? -17.152 2.277 11.901 1.00 91.88 87 LYS A O 1
ATOM 686 N N . ILE A 1 88 ? -17.537 3.468 10.055 1.00 86.56 88 ILE A N 1
ATOM 687 C CA . ILE A 1 88 ? -16.137 3.815 9.809 1.00 86.56 88 ILE A CA 1
ATOM 688 C C . ILE A 1 88 ? -15.915 5.316 9.936 1.00 86.56 88 ILE A C 1
ATOM 690 O O . ILE A 1 88 ? -16.736 6.124 9.506 1.00 86.56 88 ILE A O 1
ATOM 694 N N . GLU A 1 89 ? -14.779 5.683 10.517 1.00 86.62 89 GLU A N 1
ATOM 695 C CA . GLU A 1 89 ? -14.287 7.059 10.532 1.00 86.62 89 GLU A CA 1
ATOM 696 C C . GLU A 1 89 ? -13.702 7.399 9.163 1.00 86.62 89 GLU A C 1
ATOM 698 O O . GLU A 1 89 ? -12.653 6.875 8.812 1.00 86.62 89 GLU A O 1
ATOM 703 N N . THR A 1 90 ? -14.350 8.246 8.371 1.00 87.75 90 THR A N 1
ATOM 704 C CA . THR A 1 90 ? -13.888 8.537 7.007 1.00 87.75 90 THR A CA 1
ATOM 705 C C . THR A 1 90 ? -12.815 9.617 6.953 1.00 87.75 90 THR A C 1
ATOM 707 O O . THR A 1 90 ? -12.092 9.689 5.968 1.00 87.75 90 THR A O 1
ATOM 710 N N . GLY A 1 91 ? -12.718 10.469 7.976 1.00 87.25 91 GLY A N 1
ATOM 711 C CA . GLY A 1 91 ? -11.880 11.669 7.977 1.00 87.25 91 GLY A CA 1
ATOM 712 C C . GLY A 1 91 ? -10.458 11.464 8.492 1.00 87.25 91 GLY A C 1
ATOM 713 O O . GLY A 1 91 ? -9.726 12.446 8.620 1.00 87.25 91 GLY A O 1
ATOM 714 N N . ARG A 1 92 ? -10.053 10.228 8.812 1.00 86.75 92 ARG A N 1
ATOM 715 C CA . ARG A 1 92 ? -8.707 9.913 9.318 1.00 86.75 92 ARG A CA 1
ATOM 716 C C . ARG A 1 92 ? -8.121 8.672 8.658 1.00 86.75 92 ARG A C 1
ATOM 718 O O . ARG A 1 92 ? -8.859 7.824 8.168 1.00 86.75 92 ARG A O 1
ATOM 725 N N . THR A 1 93 ? -6.800 8.544 8.671 1.00 86.00 93 THR A N 1
ATOM 726 C CA . THR A 1 93 ? -6.111 7.297 8.316 1.00 86.00 93 THR A CA 1
ATOM 727 C C . THR A 1 93 ? -6.260 6.253 9.424 1.00 86.00 93 THR A C 1
ATOM 729 O O . THR A 1 93 ? -6.663 6.563 10.545 1.00 86.00 93 THR A O 1
ATOM 732 N N . ALA A 1 94 ? -5.880 5.004 9.138 1.00 83.44 94 ALA A N 1
ATOM 733 C CA . ALA A 1 94 ? -5.770 3.964 10.168 1.00 83.44 94 ALA A CA 1
ATOM 734 C C . ALA A 1 94 ? -4.776 4.309 11.295 1.00 83.44 94 ALA A C 1
ATOM 736 O O . ALA A 1 94 ? -4.933 3.801 12.396 1.00 83.44 94 ALA A O 1
ATOM 737 N N . ASP A 1 95 ? -3.801 5.183 11.029 1.00 79.50 95 ASP A N 1
ATOM 738 C CA . ASP A 1 95 ? -2.810 5.643 12.010 1.00 79.50 95 ASP A CA 1
ATOM 739 C C . ASP A 1 95 ? -3.290 6.916 12.757 1.00 79.50 95 ASP A C 1
ATOM 741 O O . ASP A 1 95 ? -2.501 7.602 13.400 1.00 79.50 95 ASP A O 1
ATOM 745 N N . GLY A 1 96 ? -4.576 7.278 12.630 1.00 81.81 96 GLY A N 1
ATOM 746 C CA . GLY A 1 96 ? -5.207 8.393 13.346 1.00 81.81 96 GLY A CA 1
ATOM 747 C C . GLY A 1 96 ? -4.958 9.786 12.754 1.00 81.81 96 GLY A C 1
ATOM 748 O O . GLY A 1 96 ? -5.457 10.776 13.289 1.00 81.81 96 GLY A O 1
ATOM 749 N N . LEU A 1 97 ? -4.233 9.895 11.636 1.00 85.00 97 LEU A N 1
ATOM 750 C CA . LEU A 1 97 ? -3.923 11.184 11.009 1.00 85.00 97 LEU A CA 1
ATOM 751 C C . LEU A 1 97 ? -5.142 11.751 10.280 1.00 85.00 97 LEU A C 1
ATOM 753 O O . LEU A 1 97 ? -5.765 11.053 9.480 1.00 85.00 97 LEU A O 1
ATOM 757 N N . ALA A 1 98 ? -5.454 13.026 10.519 1.00 87.75 98 ALA A N 1
ATOM 758 C CA . ALA A 1 98 ? -6.538 13.724 9.834 1.00 87.75 98 ALA A CA 1
ATOM 759 C C . ALA A 1 98 ? -6.285 13.835 8.324 1.00 87.75 98 ALA A C 1
ATOM 761 O O . ALA A 1 98 ? -5.174 14.137 7.883 1.00 87.75 98 ALA A O 1
ATOM 762 N N . LEU A 1 99 ? -7.335 13.612 7.537 1.00 87.81 99 LEU A N 1
ATOM 763 C CA . LEU A 1 99 ? -7.304 13.789 6.091 1.00 87.81 99 LEU A CA 1
ATOM 764 C C . LEU A 1 99 ? -7.547 15.248 5.717 1.00 87.81 99 LEU A C 1
ATOM 766 O O . LEU A 1 99 ? -8.213 16.000 6.432 1.00 87.81 99 LEU A O 1
ATOM 770 N N . TYR A 1 100 ? -7.028 15.647 4.557 1.00 86.19 100 TYR A N 1
ATOM 771 C CA . TYR A 1 100 ? -7.362 16.944 3.982 1.00 86.19 100 TYR A CA 1
ATOM 772 C C . TYR A 1 100 ? -8.862 17.007 3.615 1.00 86.19 100 TYR A C 1
ATOM 774 O O . TYR A 1 100 ? -9.491 15.968 3.383 1.00 86.19 100 TYR A O 1
ATOM 782 N N . PRO A 1 101 ? -9.456 18.211 3.507 1.00 85.69 101 PRO A N 1
ATOM 783 C CA . PRO A 1 101 ? -10.863 18.357 3.137 1.00 85.69 101 PRO A CA 1
ATOM 784 C C . PRO A 1 101 ? -11.206 17.665 1.805 1.00 85.69 101 PRO A C 1
ATOM 786 O O . PRO A 1 101 ? -10.680 18.029 0.757 1.00 85.69 101 PRO A O 1
ATOM 789 N N . GLY A 1 102 ? -12.115 16.686 1.843 1.00 83.69 102 GLY A N 1
ATOM 790 C CA . GLY A 1 102 ? -12.541 15.905 0.670 1.00 83.69 102 GLY A CA 1
ATOM 791 C C . GLY A 1 102 ? -11.822 14.561 0.484 1.00 83.69 102 GLY A C 1
ATOM 792 O O . GLY A 1 102 ? -12.222 13.779 -0.382 1.00 83.69 102 GLY A O 1
ATOM 793 N N . GLY A 1 103 ? -10.809 14.265 1.302 1.00 87.88 103 GLY A N 1
ATOM 794 C CA . GLY A 1 103 ? -10.253 12.921 1.434 1.00 87.88 103 GLY A CA 1
ATOM 795 C C . GLY A 1 103 ? -11.174 12.011 2.251 1.00 87.88 103 GLY A C 1
ATOM 796 O O . GLY A 1 103 ? -11.746 12.446 3.251 1.00 87.88 103 GLY A O 1
ATOM 797 N N . TYR A 1 104 ? -11.312 10.753 1.838 1.00 89.25 104 TYR A N 1
ATOM 798 C CA . TYR A 1 104 ? -12.042 9.724 2.570 1.00 89.25 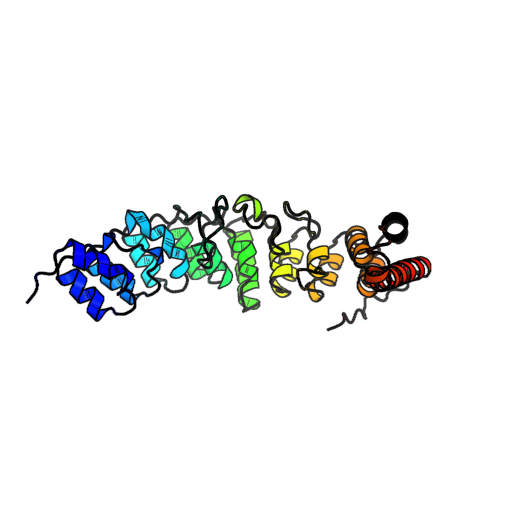104 TYR A CA 1
ATOM 799 C C . TYR A 1 104 ? -11.232 8.436 2.704 1.00 89.25 104 TYR A C 1
ATOM 801 O O . TYR A 1 104 ? -10.624 7.955 1.748 1.00 89.25 104 TYR A O 1
ATOM 809 N N . ASP A 1 105 ? -11.283 7.840 3.892 1.00 90.56 105 ASP A N 1
ATOM 810 C CA . ASP A 1 105 ? -10.856 6.469 4.147 1.00 90.56 105 ASP A CA 1
ATOM 811 C C . ASP A 1 105 ? -12.065 5.616 4.530 1.00 90.56 105 ASP A C 1
ATOM 813 O O . ASP A 1 105 ? -12.465 5.580 5.695 1.00 90.56 105 ASP A O 1
ATOM 817 N N . ASN A 1 106 ? -12.624 4.897 3.561 1.00 91.19 106 ASN A N 1
ATOM 818 C CA . ASN A 1 106 ? -13.767 4.015 3.774 1.00 91.19 106 ASN A CA 1
ATOM 819 C C . ASN A 1 106 ? -13.363 2.584 4.176 1.00 91.19 106 ASN A C 1
ATOM 821 O O . ASN A 1 106 ? -14.186 1.671 4.113 1.00 91.19 106 ASN A O 1
ATOM 825 N N . SER A 1 107 ? -12.113 2.367 4.594 1.00 92.25 107 SER A N 1
ATOM 826 C CA . SER A 1 107 ? -11.678 1.055 5.072 1.00 92.25 107 SER A CA 1
ATOM 827 C C . SER A 1 107 ? -12.010 0.820 6.552 1.00 92.25 107 SER A C 1
ATOM 829 O O . SER A 1 107 ? -11.987 1.750 7.371 1.00 92.25 107 SER A O 1
ATOM 831 N N . VAL A 1 108 ? -12.256 -0.443 6.916 1.00 94.12 108 VAL A N 1
ATOM 832 C CA . VAL A 1 108 ? -12.364 -0.912 8.309 1.00 94.12 108 VAL A CA 1
ATOM 833 C C . VAL A 1 108 ? -10.980 -0.849 8.973 1.00 94.12 108 VAL A C 1
ATOM 835 O O . VAL A 1 108 ? -10.184 -1.786 8.912 1.00 94.12 108 VAL A O 1
ATOM 838 N N . LYS A 1 109 ? -10.670 0.290 9.603 1.00 92.44 109 LYS A N 1
ATOM 839 C CA . LYS A 1 109 ? -9.319 0.628 10.097 1.00 92.44 109 LYS A CA 1
ATOM 840 C C . LYS A 1 109 ? -8.796 -0.306 11.170 1.00 92.44 109 LYS A C 1
ATOM 842 O O . LYS A 1 109 ? -7.614 -0.626 11.150 1.00 92.44 109 LYS A O 1
ATOM 847 N N . VAL A 1 110 ? -9.663 -0.762 12.071 1.00 95.38 110 VAL A N 1
ATOM 848 C CA . VAL A 1 110 ? -9.250 -1.694 13.125 1.00 95.38 110 VAL A CA 1
ATOM 849 C C . VAL A 1 110 ? -8.686 -2.985 12.522 1.00 95.38 110 VAL A C 1
ATOM 851 O O . VAL A 1 110 ? -7.622 -3.426 12.941 1.00 95.38 110 VAL A O 1
ATOM 854 N N . LEU A 1 111 ? -9.296 -3.518 11.453 1.00 97.12 111 LEU A N 1
ATOM 855 C CA . LEU A 1 111 ? -8.765 -4.685 10.740 1.00 97.12 111 LEU A CA 1
ATOM 856 C C . LEU A 1 111 ? -7.429 -4.382 10.050 1.00 97.12 111 LEU A C 1
ATOM 858 O O . LEU A 1 111 ? -6.539 -5.228 10.058 1.00 97.12 111 LEU A O 1
ATOM 862 N N . ASN A 1 112 ? -7.248 -3.172 9.512 1.00 95.50 112 ASN A N 1
ATOM 863 C CA . ASN A 1 112 ? -5.975 -2.758 8.916 1.00 95.50 112 ASN A CA 1
ATOM 864 C C . ASN A 1 112 ? -4.839 -2.745 9.951 1.00 95.50 112 ASN A C 1
ATOM 866 O O . ASN A 1 112 ? -3.759 -3.264 9.682 1.00 95.50 112 ASN A O 1
ATOM 870 N N . VAL A 1 113 ? -5.067 -2.169 11.138 1.00 95.50 113 VAL A N 1
ATOM 871 C CA . VAL A 1 113 ? -4.040 -2.105 12.194 1.00 95.50 113 VAL A CA 1
ATOM 872 C C . VAL A 1 113 ? -3.732 -3.502 12.739 1.00 95.50 113 VAL A C 1
ATOM 874 O O . VAL A 1 113 ? -2.567 -3.857 12.908 1.00 95.50 113 VAL A O 1
ATOM 877 N N . VAL A 1 114 ? -4.755 -4.336 12.936 1.00 97.38 114 VAL A N 1
ATOM 878 C CA . VAL A 1 114 ? -4.583 -5.735 13.356 1.00 97.38 114 VAL A CA 1
ATOM 879 C C . VAL A 1 114 ? -3.796 -6.542 12.314 1.00 97.38 114 VAL A C 1
ATOM 881 O O . VAL A 1 114 ? -2.881 -7.282 12.675 1.00 97.38 114 VAL A O 1
ATOM 884 N N . ALA A 1 115 ? -4.062 -6.339 11.020 1.00 97.50 115 ALA A N 1
ATOM 885 C CA . ALA A 1 115 ? -3.300 -6.965 9.941 1.00 97.50 115 ALA A CA 1
ATOM 886 C C . ALA A 1 115 ? -1.850 -6.460 9.863 1.00 97.50 115 ALA A C 1
ATOM 888 O O . ALA A 1 115 ? -0.944 -7.261 9.633 1.00 97.50 115 ALA A O 1
ATOM 889 N N . ALA A 1 116 ? -1.601 -5.173 10.128 1.00 96.56 116 ALA A N 1
ATOM 890 C CA . ALA A 1 116 ? -0.247 -4.627 10.252 1.00 96.56 116 ALA A CA 1
ATOM 891 C C . ALA A 1 116 ? 0.530 -5.218 11.435 1.00 96.56 116 ALA A C 1
ATOM 893 O O . ALA A 1 116 ? 1.751 -5.329 11.375 1.00 96.56 116 ALA A O 1
ATOM 894 N N . ASN A 1 117 ? -0.160 -5.652 12.488 1.00 95.69 117 ASN A N 1
ATOM 895 C CA . ASN A 1 117 ? 0.444 -6.400 13.591 1.00 95.69 117 ASN A CA 1
ATOM 896 C C . ASN A 1 117 ? 0.518 -7.915 13.325 1.00 95.69 117 ASN A C 1
ATOM 898 O O . ASN A 1 117 ? 1.183 -8.628 14.080 1.00 95.69 117 ASN A O 1
ATOM 902 N N . ALA A 1 118 ? -0.113 -8.387 12.243 1.00 97.12 118 ALA A N 1
ATOM 903 C CA . ALA A 1 118 ? -0.285 -9.794 11.891 1.00 97.12 118 ALA A CA 1
ATOM 904 C C . ALA A 1 118 ? -0.862 -10.636 13.048 1.00 97.12 118 ALA A C 1
ATOM 906 O O . ALA A 1 118 ? -0.411 -11.750 13.319 1.00 97.12 118 ALA A O 1
ATOM 907 N N . ASP A 1 119 ? -1.851 -10.075 13.750 1.00 97.56 119 ASP A N 1
ATOM 908 C CA . ASP A 1 119 ? -2.565 -10.743 14.840 1.00 97.56 119 ASP A CA 1
ATOM 909 C C . ASP A 1 119 ? -3.817 -11.449 14.296 1.00 97.56 119 ASP A C 1
ATOM 911 O O . ASP A 1 119 ? -4.906 -10.877 14.226 1.00 97.56 119 ASP A O 1
ATOM 915 N N . ILE A 1 120 ? -3.632 -12.701 13.867 1.00 97.88 120 ILE A N 1
ATOM 916 C CA . ILE A 1 120 ? -4.689 -13.549 13.293 1.00 97.88 120 ILE A CA 1
ATOM 917 C C . ILE A 1 120 ? -5.830 -13.771 14.296 1.00 97.88 120 ILE A C 1
ATOM 919 O O . ILE A 1 120 ? -6.999 -13.701 13.924 1.00 97.88 120 ILE A O 1
ATOM 923 N N . GLU A 1 121 ? -5.512 -14.000 15.573 1.00 97.81 121 GLU A N 1
ATOM 924 C CA . GLU A 1 121 ? -6.519 -14.314 16.592 1.00 97.81 121 GLU A CA 1
ATOM 925 C C . GLU A 1 121 ? -7.431 -13.120 16.878 1.00 97.81 121 GLU A C 1
ATOM 927 O O . GLU A 1 121 ? -8.648 -13.277 17.021 1.00 97.81 121 GLU A O 1
ATOM 932 N N . LEU A 1 122 ? -6.860 -11.916 16.965 1.00 98.00 122 LEU A N 1
ATOM 933 C CA . LEU A 1 122 ? -7.652 -10.702 17.108 1.00 98.00 122 LEU A CA 1
ATOM 934 C C . LEU A 1 122 ? -8.418 -10.381 15.821 1.00 98.00 122 LEU A C 1
ATOM 936 O O . LEU A 1 122 ? -9.560 -9.928 15.902 1.00 98.00 122 LEU A O 1
ATOM 940 N N . PHE A 1 123 ? -7.839 -10.649 14.647 1.00 98.38 123 PHE A N 1
ATOM 941 C CA . PHE A 1 123 ? -8.526 -10.457 13.371 1.00 98.38 123 PHE A CA 1
ATOM 942 C C . PHE A 1 123 ? -9.797 -11.310 13.300 1.00 98.38 123 PHE A C 1
ATOM 944 O O . PHE A 1 123 ? -10.887 -10.775 13.095 1.00 98.38 123 PHE A O 1
ATOM 951 N N . ASP A 1 124 ? -9.678 -12.611 13.573 1.00 98.44 124 ASP A N 1
ATOM 952 C CA . ASP A 1 124 ? -10.801 -13.555 13.594 1.00 98.44 124 ASP A CA 1
ATOM 953 C C . ASP A 1 124 ? -11.853 -13.180 14.614 1.00 98.44 124 ASP A C 1
ATOM 955 O O . ASP A 1 124 ? -13.057 -13.236 14.351 1.00 98.44 124 ASP A O 1
ATOM 959 N N . HIS A 1 125 ? -11.395 -12.749 15.784 1.00 98.12 125 HIS A N 1
ATOM 960 C CA . HIS A 1 125 ? -12.286 -12.275 16.816 1.00 98.12 125 HIS A CA 1
ATOM 961 C C . HIS A 1 125 ? -13.113 -11.080 16.333 1.00 98.12 125 HIS A C 1
ATOM 963 O O . HIS A 1 125 ? -14.335 -11.110 16.442 1.00 98.12 125 HIS A O 1
ATOM 969 N N . LEU A 1 126 ? -12.500 -10.066 15.722 1.00 98.00 126 LEU A N 1
ATOM 970 C CA . LEU A 1 126 ? -13.226 -8.898 15.212 1.00 98.00 126 LEU A CA 1
ATOM 971 C C . LEU A 1 126 ? -14.179 -9.246 14.062 1.00 98.00 126 LEU A C 1
ATOM 973 O O . LEU A 1 126 ? -15.291 -8.714 14.012 1.00 98.00 126 LEU A O 1
ATOM 977 N N . VAL A 1 127 ? -13.803 -10.174 13.180 1.00 98.12 127 VAL A N 1
ATOM 978 C CA . VAL A 1 127 ? -14.711 -10.674 12.138 1.00 98.12 127 VAL A CA 1
ATOM 979 C C . VAL A 1 127 ? -15.894 -11.427 12.752 1.00 98.12 127 VAL A C 1
ATOM 981 O O . VAL A 1 127 ? -17.035 -11.200 12.353 1.00 98.12 127 VAL A O 1
ATOM 984 N N . SER A 1 128 ? -15.674 -12.226 13.803 1.00 97.50 128 SER A N 1
ATOM 985 C CA . SER A 1 128 ? -16.759 -12.886 14.551 1.00 97.50 128 SER A CA 1
ATOM 986 C C . SER A 1 128 ? -17.714 -11.891 15.229 1.00 97.50 128 SER A C 1
ATOM 988 O O . SER A 1 128 ? -18.884 -12.198 15.463 1.00 97.50 128 SER A O 1
ATOM 990 N N . ARG A 1 129 ? -17.230 -10.671 15.498 1.00 97.19 129 ARG A N 1
ATOM 991 C CA . ARG A 1 129 ? -18.003 -9.534 16.019 1.00 97.19 129 ARG A CA 1
ATOM 992 C C . ARG A 1 129 ? -18.661 -8.693 14.919 1.00 97.19 129 ARG A C 1
ATOM 994 O O . ARG A 1 129 ? -19.340 -7.719 15.230 1.00 97.19 129 ARG A O 1
ATOM 1001 N N . GLY A 1 130 ? -18.509 -9.081 13.653 1.00 96.56 130 GLY A N 1
ATOM 1002 C CA . GLY A 1 130 ? -19.185 -8.481 12.506 1.00 96.56 130 GLY A CA 1
ATOM 1003 C C . GLY A 1 130 ? -18.334 -7.528 11.669 1.00 96.56 130 GLY A C 1
ATOM 1004 O O . GLY A 1 130 ? -18.892 -6.881 10.784 1.00 96.56 130 GLY A O 1
ATOM 1005 N N . ALA A 1 131 ? -17.022 -7.421 11.912 1.00 96.81 131 ALA A N 1
ATOM 1006 C CA . ALA A 1 131 ? -16.132 -6.688 11.012 1.00 96.81 131 ALA A CA 1
ATOM 1007 C C . ALA A 1 131 ? -16.109 -7.344 9.621 1.00 96.81 131 ALA A C 1
ATOM 1009 O O . ALA A 1 131 ? -16.168 -8.567 9.511 1.00 96.81 131 ALA A O 1
ATOM 1010 N N . GLU A 1 132 ? -16.001 -6.543 8.560 1.00 96.06 132 GLU A N 1
ATOM 1011 C CA . GLU A 1 132 ? -16.044 -7.022 7.172 1.00 96.06 132 GLU A CA 1
ATOM 1012 C C . GLU A 1 132 ? -14.648 -6.940 6.521 1.00 96.06 132 GLU A C 1
ATOM 1014 O O . GLU A 1 132 ? -14.228 -5.844 6.136 1.00 96.06 132 GLU A O 1
ATOM 1019 N N . PRO A 1 133 ? -13.919 -8.066 6.351 1.00 96.75 133 PRO A N 1
ATOM 1020 C CA . PRO A 1 133 ? -12.579 -8.073 5.750 1.00 96.75 133 PRO A CA 1
ATOM 1021 C C . PRO A 1 133 ? -12.529 -7.481 4.342 1.00 96.75 133 PRO A C 1
ATOM 1023 O O . PRO A 1 133 ? -11.604 -6.737 4.023 1.00 96.75 133 PRO A O 1
ATOM 1026 N N . SER A 1 134 ? -13.556 -7.728 3.523 1.00 94.06 134 SER A N 1
ATOM 1027 C CA . SER A 1 134 ? -13.669 -7.199 2.153 1.00 94.06 134 SER A CA 1
ATOM 1028 C C .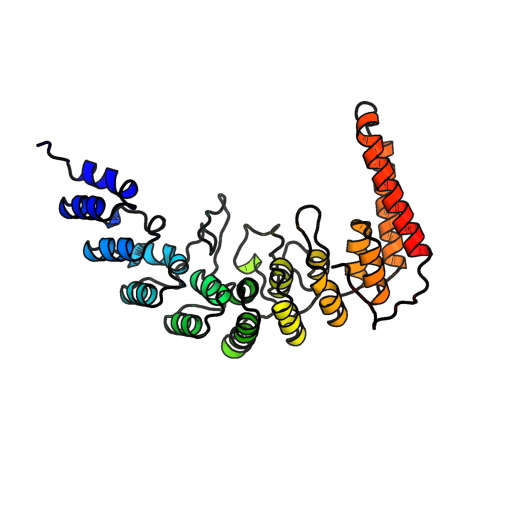 SER A 1 134 ? -13.850 -5.678 2.081 1.00 94.06 134 SER A C 1
ATOM 1030 O O . SER A 1 134 ? -13.729 -5.088 1.010 1.00 94.06 134 SER A O 1
ATOM 1032 N N . LYS A 1 135 ? -14.136 -5.022 3.213 1.00 94.44 135 LYS A N 1
ATOM 1033 C CA . LYS A 1 135 ? -14.179 -3.561 3.360 1.00 94.44 135 LYS A CA 1
ATOM 1034 C C . LYS A 1 135 ? -12.940 -3.019 4.067 1.00 94.44 135 LYS A C 1
ATOM 1036 O O . LYS A 1 135 ? -12.941 -1.885 4.535 1.00 94.44 135 LYS A O 1
ATOM 1041 N N . SER A 1 136 ? -11.881 -3.812 4.173 1.00 95.06 136 SER A N 1
ATOM 1042 C CA . SER A 1 136 ? -10.609 -3.415 4.768 1.00 95.06 136 SER A CA 1
ATOM 1043 C C . SER A 1 136 ? -9.491 -3.425 3.726 1.00 95.06 136 SER A C 1
ATOM 1045 O O . SER A 1 136 ? -9.608 -4.027 2.664 1.00 95.06 136 SER A O 1
ATOM 1047 N N . LEU A 1 137 ? -8.380 -2.785 4.069 1.00 95.00 137 LEU A N 1
ATOM 1048 C CA . LEU A 1 137 ? -7.097 -2.904 3.379 1.00 95.00 137 LEU A CA 1
ATOM 1049 C C . LEU A 1 137 ? -6.148 -3.810 4.173 1.00 95.00 137 LEU A C 1
ATOM 1051 O O . LEU A 1 137 ? -4.938 -3.587 4.185 1.00 95.00 137 LEU A O 1
ATOM 1055 N N . ALA A 1 138 ? -6.686 -4.813 4.875 1.00 96.75 138 ALA A N 1
ATOM 1056 C CA . ALA A 1 138 ? -5.903 -5.727 5.701 1.00 96.75 138 ALA A CA 1
ATOM 1057 C C . ALA A 1 138 ? -4.733 -6.343 4.922 1.00 96.75 138 ALA A C 1
ATOM 1059 O O . ALA A 1 138 ? -3.606 -6.334 5.410 1.00 96.75 138 ALA A O 1
ATOM 1060 N N . LEU A 1 139 ? -4.984 -6.780 3.684 1.00 96.75 139 LEU A N 1
ATOM 1061 C CA . LEU A 1 139 ? -3.981 -7.414 2.832 1.00 96.75 139 LEU A CA 1
ATOM 1062 C C . LEU A 1 139 ? -2.822 -6.465 2.479 1.00 96.75 139 LEU A C 1
ATOM 1064 O O . LEU A 1 139 ? -1.658 -6.855 2.540 1.00 96.75 139 LEU A O 1
ATOM 1068 N N . HIS A 1 140 ? -3.115 -5.192 2.193 1.00 95.69 140 HIS A N 1
ATOM 1069 C CA . HIS A 1 140 ? -2.093 -4.157 2.002 1.00 95.69 140 HIS A CA 1
ATOM 1070 C C . HIS A 1 140 ? -1.319 -3.893 3.295 1.00 95.69 140 HIS A C 1
ATOM 1072 O O . HIS A 1 140 ? -0.089 -3.815 3.283 1.00 95.69 140 HIS A O 1
ATOM 1078 N N . TYR A 1 141 ? -2.031 -3.788 4.420 1.00 95.69 141 TYR A N 1
ATOM 1079 C CA . TYR A 1 141 ? -1.456 -3.446 5.720 1.00 95.69 141 TYR A CA 1
ATOM 1080 C C . TYR A 1 141 ? -0.599 -4.556 6.322 1.00 95.69 141 TYR A C 1
ATOM 1082 O O . TYR A 1 141 ? 0.321 -4.232 7.069 1.00 95.69 141 TYR A O 1
ATOM 1090 N N . THR A 1 142 ? -0.798 -5.825 5.955 1.00 97.12 142 THR A N 1
ATOM 1091 C CA . THR A 1 142 ? 0.114 -6.923 6.322 1.00 97.12 142 THR A CA 1
ATOM 1092 C C . THR A 1 142 ? 1.572 -6.595 5.980 1.00 97.12 142 THR A C 1
ATOM 1094 O O . THR A 1 142 ? 2.479 -6.933 6.739 1.00 97.12 142 THR A O 1
ATOM 1097 N N . SER A 1 143 ? 1.803 -5.831 4.909 1.00 96.81 143 SER A N 1
ATOM 1098 C CA . SER A 1 143 ? 3.132 -5.364 4.500 1.00 96.81 143 SER A CA 1
ATOM 1099 C C . SER A 1 143 ? 3.839 -4.483 5.538 1.00 96.81 143 SER A C 1
ATOM 1101 O O . SER A 1 143 ? 5.068 -4.470 5.579 1.00 96.81 143 SER A O 1
ATOM 1103 N N . LYS A 1 144 ? 3.093 -3.776 6.403 1.00 95.62 144 LYS A N 1
ATOM 1104 C CA . LYS A 1 144 ? 3.645 -2.950 7.494 1.00 95.62 144 LYS A CA 1
ATOM 1105 C C . LYS A 1 144 ? 4.180 -3.779 8.668 1.00 95.62 144 LYS A C 1
ATOM 1107 O O . LYS A 1 144 ? 4.851 -3.226 9.544 1.00 95.62 144 LYS A O 1
ATOM 1112 N N . CYS A 1 145 ? 3.877 -5.077 8.721 1.00 96.50 145 CYS A N 1
ATOM 1113 C CA . CYS A 1 145 ? 4.310 -5.930 9.816 1.00 96.50 145 CYS A CA 1
ATOM 1114 C C . CYS A 1 145 ? 5.837 -6.023 9.870 1.00 96.50 145 CYS A C 1
ATOM 1116 O O . CYS A 1 145 ? 6.500 -6.391 8.902 1.00 96.50 145 CYS A O 1
ATOM 1118 N N . LYS A 1 146 ? 6.395 -5.714 11.044 1.00 95.12 146 LYS A N 1
ATOM 1119 C CA . LYS A 1 146 ? 7.846 -5.710 11.290 1.00 95.12 146 LYS A CA 1
ATOM 1120 C C . LYS A 1 146 ? 8.440 -7.109 11.467 1.00 95.12 146 LYS A C 1
ATOM 1122 O O . LYS A 1 146 ? 9.656 -7.233 11.557 1.00 95.12 146 LYS A O 1
ATOM 1127 N N . VAL A 1 147 ? 7.594 -8.135 11.577 1.00 9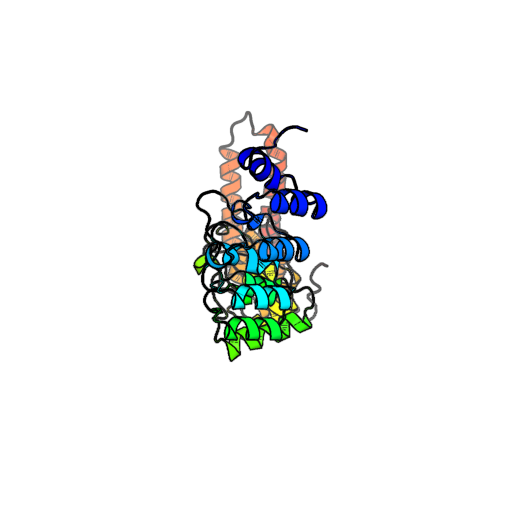6.50 147 VAL A N 1
ATOM 1128 C CA . VAL A 1 147 ? 7.991 -9.532 11.788 1.00 96.50 147 VAL A CA 1
ATOM 1129 C C . VAL A 1 147 ? 7.595 -10.329 10.541 1.00 96.50 147 VAL A C 1
ATOM 1131 O O . VAL A 1 147 ? 6.425 -10.706 10.421 1.00 96.50 147 VAL A O 1
ATOM 1134 N N . PRO A 1 148 ? 8.529 -10.568 9.601 1.00 93.56 148 PRO A N 1
ATOM 1135 C CA . PRO A 1 148 ? 8.232 -11.179 8.306 1.00 93.56 148 PRO A CA 1
ATOM 1136 C C . PRO A 1 148 ? 7.480 -12.507 8.400 1.00 93.56 148 PRO A C 1
ATOM 1138 O O . PRO A 1 148 ? 6.537 -12.729 7.649 1.00 93.56 148 PRO A O 1
ATOM 1141 N N . GLU A 1 149 ? 7.824 -13.365 9.362 1.00 95.44 149 GLU A N 1
ATOM 1142 C CA . GLU A 1 149 ? 7.201 -14.682 9.523 1.00 95.44 149 GLU A CA 1
ATOM 1143 C C . GLU A 1 149 ? 5.716 -14.570 9.878 1.00 95.44 149 GLU A C 1
ATOM 1145 O O . GLU A 1 149 ? 4.900 -15.362 9.409 1.00 95.44 149 GLU A O 1
ATOM 1150 N N . ARG A 1 150 ? 5.346 -13.560 10.678 1.00 97.44 150 ARG A N 1
ATOM 1151 C CA . ARG A 1 150 ? 3.942 -13.294 11.013 1.00 97.44 150 ARG A CA 1
ATOM 1152 C C . ARG A 1 150 ? 3.202 -12.689 9.829 1.00 97.44 150 ARG A C 1
ATOM 1154 O O . ARG A 1 150 ? 2.077 -13.091 9.554 1.00 97.44 150 ARG A O 1
ATOM 1161 N N . ALA A 1 151 ? 3.843 -11.767 9.110 1.00 97.44 151 ALA A N 1
ATOM 1162 C CA . ALA A 1 151 ? 3.281 -11.173 7.902 1.00 97.44 151 ALA A CA 1
ATOM 1163 C C . ALA A 1 151 ? 2.935 -12.256 6.865 1.00 97.44 151 ALA A C 1
ATOM 1165 O O . ALA A 1 151 ? 1.805 -12.330 6.390 1.00 97.44 151 ALA A O 1
ATOM 1166 N N . VAL A 1 152 ? 3.883 -13.156 6.594 1.00 97.69 152 VAL A N 1
ATOM 1167 C CA . VAL A 1 152 ? 3.704 -14.295 5.684 1.00 97.69 152 VAL A CA 1
ATOM 1168 C C . VAL A 1 152 ? 2.628 -15.257 6.190 1.00 97.69 152 VAL A C 1
ATOM 1170 O O . VAL A 1 152 ? 1.855 -15.755 5.382 1.00 97.69 152 VAL A O 1
ATOM 1173 N N . ALA A 1 153 ? 2.515 -15.490 7.502 1.00 97.75 153 ALA A N 1
ATOM 1174 C CA . ALA A 1 153 ? 1.451 -16.327 8.066 1.00 97.75 153 ALA A CA 1
ATOM 1175 C C . ALA A 1 153 ? 0.047 -15.703 7.938 1.00 97.75 153 ALA A C 1
ATOM 1177 O O . ALA A 1 153 ? -0.936 -16.430 7.804 1.00 97.75 153 ALA A O 1
ATOM 1178 N N . MET A 1 154 ? -0.052 -14.371 7.951 1.00 98.19 154 MET A N 1
ATOM 1179 C CA . MET A 1 154 ? -1.315 -13.641 7.804 1.00 98.19 154 MET A CA 1
ATOM 1180 C C . MET A 1 154 ? -1.867 -13.699 6.368 1.00 98.19 154 MET A C 1
ATOM 1182 O O . MET A 1 154 ? -3.081 -13.731 6.183 1.00 98.19 154 MET A O 1
ATOM 1186 N N . LEU A 1 155 ? -1.005 -13.752 5.344 1.00 98.12 155 LEU A N 1
ATOM 1187 C CA . LEU A 1 155 ? -1.425 -13.759 3.933 1.00 98.12 155 LEU A CA 1
ATOM 1188 C C . LEU A 1 155 ? -2.347 -14.942 3.558 1.00 98.12 155 LEU A C 1
ATOM 1190 O O . LEU A 1 155 ? -3.429 -14.673 3.037 1.00 98.12 155 LEU A O 1
ATOM 1194 N N . PRO A 1 156 ? -2.000 -16.223 3.831 1.00 97.25 156 PRO A N 1
ATOM 1195 C CA . PRO A 1 156 ? -2.908 -17.356 3.642 1.00 97.25 156 PRO A CA 1
ATOM 1196 C C . PRO A 1 156 ? -4.245 -17.157 4.331 1.00 97.25 156 PRO A C 1
ATOM 1198 O O . PRO A 1 156 ? -5.285 -17.502 3.791 1.00 97.25 156 PRO A O 1
ATOM 1201 N N . HIS A 1 157 ? -4.222 -16.583 5.528 1.00 97.56 157 HIS A N 1
ATOM 1202 C CA . HIS A 1 157 ? -5.431 -16.398 6.306 1.00 97.56 157 HIS A CA 1
ATOM 1203 C C . HIS A 1 157 ? -6.382 -15.406 5.630 1.00 97.56 157 HIS A C 1
ATOM 1205 O O . HIS A 1 157 ? -7.557 -15.692 5.428 1.00 97.56 157 HIS A O 1
ATOM 1211 N N . LEU A 1 158 ? -5.861 -14.267 5.179 1.00 98.44 158 LEU A N 1
ATOM 1212 C CA . LEU A 1 158 ? -6.649 -13.270 4.454 1.00 98.44 158 LEU A CA 1
ATOM 1213 C C . LEU A 1 158 ? -7.129 -13.766 3.080 1.00 98.44 158 LEU A C 1
ATOM 1215 O O . LEU A 1 158 ? -8.268 -13.506 2.695 1.00 98.44 158 LEU A O 1
ATOM 1219 N N . LEU A 1 159 ? -6.277 -14.476 2.342 1.00 98.06 159 LEU A N 1
ATOM 1220 C CA . LEU A 1 159 ? -6.573 -14.921 0.978 1.00 98.06 159 LEU A CA 1
ATOM 1221 C C . LEU A 1 159 ? -7.454 -16.173 0.944 1.00 98.06 159 LEU A C 1
ATOM 1223 O O . LEU A 1 159 ? -8.404 -16.229 0.173 1.00 98.06 159 LEU A O 1
ATOM 1227 N N . ASP A 1 160 ? -7.153 -17.168 1.776 1.00 97.75 160 ASP A N 1
ATOM 1228 C CA . ASP A 1 160 ? -7.757 -18.499 1.684 1.00 97.75 160 ASP A CA 1
ATOM 1229 C C . ASP A 1 160 ? -8.995 -18.624 2.590 1.00 97.75 160 ASP A C 1
ATOM 1231 O O . ASP A 1 160 ? -9.951 -19.305 2.225 1.00 97.75 160 ASP A O 1
ATOM 1235 N N . VAL A 1 161 ? -9.005 -17.973 3.765 1.00 97.56 161 VAL A N 1
ATOM 1236 C CA . VAL A 1 161 ? -10.144 -18.033 4.708 1.00 97.56 161 VAL A CA 1
ATOM 1237 C C . VAL A 1 161 ? -11.168 -16.941 4.419 1.00 97.56 161 VAL A C 1
ATOM 1239 O O . VAL A 1 161 ? -12.369 -17.199 4.468 1.00 97.56 161 VAL A O 1
ATOM 1242 N N . TYR A 1 162 ? -10.703 -15.728 4.115 1.00 97.75 162 TYR A N 1
ATOM 1243 C CA . TYR A 1 162 ? -11.575 -14.577 3.856 1.00 97.75 162 TYR A CA 1
ATOM 1244 C C . TYR A 1 162 ? -11.767 -14.252 2.374 1.00 97.75 162 TYR A C 1
ATOM 1246 O O . TYR A 1 162 ? -12.459 -13.280 2.067 1.00 97.75 162 TYR A O 1
ATOM 1254 N N . GLU A 1 163 ? -11.187 -15.055 1.475 1.00 97.44 163 GLU A N 1
ATOM 1255 C CA . GLU A 1 163 ? -11.330 -14.923 0.017 1.00 97.44 163 GLU A CA 1
ATOM 1256 C C . GLU A 1 163 ? -11.029 -13.497 -0.482 1.00 97.44 163 GLU A C 1
ATOM 1258 O O . GLU A 1 163 ? -11.667 -12.990 -1.409 1.00 97.44 163 GLU A O 1
ATOM 1263 N N . MET A 1 164 ? -10.077 -12.807 0.160 1.00 97.31 164 MET A N 1
ATOM 1264 C CA . MET A 1 164 ? -9.695 -11.460 -0.257 1.00 97.31 164 MET A CA 1
ATOM 1265 C C . MET A 1 164 ? -9.030 -11.495 -1.636 1.00 97.31 164 MET A C 1
ATOM 1267 O O . MET A 1 164 ? -8.213 -12.368 -1.926 1.00 97.31 164 MET A O 1
ATOM 1271 N N . ASP A 1 165 ? -9.346 -10.510 -2.480 1.00 96.62 165 ASP A N 1
ATOM 1272 C CA . ASP A 1 165 ? -8.717 -10.378 -3.795 1.00 96.62 165 ASP A CA 1
ATOM 1273 C C . ASP A 1 165 ? -7.231 -10.029 -3.630 1.00 96.62 165 ASP A C 1
ATOM 1275 O O . ASP A 1 165 ? -6.877 -8.965 -3.115 1.00 96.62 165 ASP A O 1
ATOM 1279 N N . ILE A 1 166 ? -6.352 -10.914 -4.110 1.00 96.94 166 ILE A N 1
ATOM 1280 C CA . ILE A 1 166 ? -4.898 -10.704 -4.127 1.00 96.94 166 ILE A CA 1
ATOM 1281 C C . ILE A 1 166 ? -4.488 -9.464 -4.937 1.00 96.94 166 ILE A C 1
ATOM 1283 O O . ILE A 1 166 ? -3.383 -8.946 -4.777 1.00 96.94 166 ILE A O 1
ATOM 1287 N N . HIS A 1 167 ? -5.389 -8.955 -5.775 1.00 95.94 167 HIS A N 1
ATOM 1288 C CA . HIS A 1 167 ? -5.213 -7.748 -6.565 1.00 95.94 167 HIS A CA 1
ATOM 1289 C C . HIS A 1 167 ? -6.116 -6.580 -6.138 1.00 95.94 167 HIS A C 1
ATOM 1291 O O . HIS A 1 167 ? -6.304 -5.655 -6.936 1.00 95.94 167 HIS A O 1
ATOM 1297 N N . ALA A 1 168 ? -6.671 -6.615 -4.921 1.00 93.81 168 ALA A N 1
ATOM 1298 C CA . ALA A 1 168 ? -7.510 -5.543 -4.390 1.00 93.81 168 ALA A CA 1
ATOM 1299 C C . ALA A 1 168 ? -6.818 -4.177 -4.513 1.00 93.81 168 ALA A C 1
ATOM 1301 O O . ALA A 1 168 ? -5.646 -4.032 -4.160 1.00 93.81 168 ALA A O 1
ATOM 1302 N N . ASP A 1 169 ? -7.533 -3.165 -4.989 1.00 91.81 169 ASP A N 1
ATOM 1303 C CA . ASP A 1 169 ? -6.969 -1.832 -5.162 1.00 91.81 169 ASP A CA 1
ATOM 1304 C C . ASP A 1 169 ? -7.226 -0.976 -3.914 1.00 91.81 169 ASP A C 1
ATOM 1306 O O . ASP A 1 169 ? -8.352 -0.902 -3.418 1.00 91.81 169 ASP A O 1
ATOM 1310 N N . THR A 1 170 ? -6.196 -0.299 -3.394 1.00 87.56 170 THR A N 1
ATOM 1311 C CA . THR A 1 170 ? -6.380 0.691 -2.321 1.00 87.56 170 THR A CA 1
ATOM 1312 C C . THR A 1 170 ? -7.374 1.782 -2.706 1.00 87.56 170 THR A C 1
ATOM 1314 O O . THR A 1 170 ? -8.069 2.311 -1.832 1.00 87.56 170 THR A O 1
ATOM 1317 N N . ASP A 1 171 ? -7.433 2.115 -3.997 1.00 86.31 171 ASP A N 1
ATOM 1318 C CA . ASP A 1 171 ? -8.252 3.202 -4.525 1.00 86.31 171 ASP A CA 1
ATOM 1319 C C . ASP A 1 171 ? -9.765 2.912 -4.416 1.00 86.31 171 ASP A C 1
ATOM 1321 O O . ASP A 1 171 ? -10.573 3.842 -4.365 1.00 86.31 171 ASP A O 1
ATOM 1325 N N . ASP A 1 172 ? -10.161 1.640 -4.265 1.00 88.12 172 ASP A N 1
ATOM 1326 C CA . ASP A 1 172 ? -11.562 1.244 -4.054 1.00 88.12 172 ASP A CA 1
ATOM 1327 C C . ASP A 1 172 ? -12.111 1.732 -2.702 1.00 88.12 172 ASP A C 1
ATOM 1329 O O . ASP A 1 172 ? -13.314 1.972 -2.547 1.00 88.12 172 ASP A O 1
ATOM 1333 N N . LEU A 1 173 ? -11.234 1.883 -1.703 1.00 89.44 173 LEU A N 1
ATOM 1334 C CA . LEU A 1 173 ? -11.604 2.283 -0.343 1.00 89.44 173 LEU A CA 1
ATOM 1335 C C . LEU A 1 173 ? -11.096 3.680 0.035 1.00 89.44 173 LEU A C 1
ATOM 1337 O O . LEU A 1 173 ? -11.568 4.234 1.032 1.00 89.44 173 LEU A O 1
ATOM 1341 N N . ARG A 1 174 ? -10.156 4.268 -0.716 1.00 87.19 174 ARG A N 1
ATOM 1342 C CA . ARG A 1 174 ? -9.504 5.543 -0.367 1.00 87.19 174 ARG A CA 1
ATOM 1343 C C . ARG A 1 174 ? -9.241 6.410 -1.594 1.00 87.19 174 ARG A C 1
ATOM 1345 O O . ARG A 1 174 ? -8.815 5.896 -2.612 1.00 87.19 174 ARG A O 1
ATOM 1352 N N . ASN A 1 175 ? -9.402 7.731 -1.475 1.00 84.31 175 ASN A N 1
ATOM 1353 C CA . ASN A 1 175 ? -9.121 8.676 -2.577 1.00 84.31 175 ASN A CA 1
ATOM 1354 C C . ASN A 1 175 ? -8.026 9.717 -2.299 1.00 84.31 175 ASN A C 1
ATOM 1356 O O . ASN A 1 175 ? -7.704 10.543 -3.148 1.00 84.31 175 ASN A O 1
ATOM 1360 N N . PHE A 1 176 ? -7.478 9.733 -1.091 1.00 72.25 176 PHE A N 1
ATOM 1361 C CA . PHE A 1 176 ? -6.534 10.766 -0.655 1.00 72.25 176 PHE A CA 1
ATOM 1362 C C . PHE A 1 176 ? -5.071 10.364 -0.850 1.00 72.25 176 PHE A C 1
ATOM 1364 O O . PHE A 1 176 ? -4.160 11.132 -0.552 1.00 72.25 176 PHE A O 1
ATOM 1371 N N . PHE A 1 177 ? -4.866 9.158 -1.376 1.00 65.38 177 PHE A N 1
ATOM 1372 C CA . PHE A 1 177 ? -3.574 8.556 -1.658 1.00 65.38 177 PHE A CA 1
ATOM 1373 C C . PHE A 1 177 ? -3.406 8.214 -3.141 1.00 65.38 177 PHE A C 1
ATOM 1375 O O . PHE A 1 177 ? -2.530 7.425 -3.477 1.00 65.38 177 PHE A O 1
ATOM 1382 N N . HIS A 1 178 ? -4.182 8.828 -4.040 1.00 61.22 178 HIS A N 1
ATOM 1383 C CA . HIS A 1 178 ? -4.065 8.580 -5.482 1.00 61.22 178 HIS A CA 1
ATOM 1384 C C . HIS A 1 178 ? -2.706 8.958 -6.085 1.00 61.22 178 HIS A C 1
ATOM 1386 O O . HIS A 1 178 ? -2.484 8.611 -7.229 1.00 61.22 178 HIS A O 1
ATOM 1392 N N . ASP A 1 179 ? -1.811 9.624 -5.344 1.00 64.12 179 ASP A N 1
ATOM 1393 C CA . ASP A 1 179 ? -0.398 9.836 -5.708 1.00 64.12 179 ASP A CA 1
ATOM 1394 C C . ASP A 1 179 ? 0.572 9.200 -4.693 1.00 64.12 179 ASP A C 1
ATOM 1396 O O . ASP A 1 179 ? 1.789 9.379 -4.764 1.00 64.12 179 ASP A O 1
ATOM 1400 N N . SER A 1 180 ? 0.052 8.458 -3.710 1.00 70.00 180 SER A N 1
ATOM 1401 C CA . SER A 1 180 ? 0.876 7.846 -2.675 1.00 70.00 180 SER A CA 1
ATOM 1402 C C . SER A 1 180 ? 1.714 6.719 -3.268 1.00 70.00 180 SER A C 1
ATOM 1404 O O . SER A 1 180 ? 1.199 5.907 -4.051 1.00 70.00 180 SER A O 1
ATOM 1406 N N . PRO A 1 181 ? 2.991 6.582 -2.882 1.00 68.25 181 PRO A N 1
ATOM 1407 C CA . PRO A 1 181 ? 3.806 5.497 -3.393 1.00 68.25 181 PRO A CA 1
ATOM 1408 C C . PRO A 1 181 ? 3.366 4.118 -2.857 1.00 68.25 181 PRO A C 1
ATOM 1410 O O . PRO A 1 181 ? 3.769 3.111 -3.438 1.00 68.25 181 PRO A O 1
ATOM 1413 N N . ASP A 1 182 ? 2.465 4.049 -1.867 1.00 75.12 182 ASP A N 1
ATOM 1414 C CA . ASP A 1 182 ? 1.835 2.808 -1.378 1.00 75.12 182 ASP A CA 1
ATOM 1415 C C . ASP A 1 182 ? 0.502 2.440 -2.052 1.00 75.12 182 ASP A C 1
ATOM 1417 O O . ASP A 1 182 ? -0.007 1.345 -1.804 1.00 75.12 182 ASP A O 1
ATOM 1421 N N . SER A 1 183 ? -0.017 3.307 -2.933 1.00 84.94 183 SER A N 1
ATOM 1422 C CA . SER A 1 183 ? -1.240 3.061 -3.712 1.00 84.94 183 SER A CA 1
ATOM 1423 C C . SER A 1 183 ? -1.131 1.839 -4.626 1.00 84.94 183 SER A C 1
ATOM 1425 O O . SER A 1 183 ? -0.054 1.535 -5.163 1.00 84.94 183 SER A O 1
ATOM 1427 N N . GLY A 1 184 ? -2.274 1.194 -4.856 1.00 90.88 184 GLY A N 1
ATOM 1428 C CA . GLY A 1 184 ? -2.472 0.099 -5.796 1.00 90.88 184 GLY A CA 1
ATOM 1429 C C . GLY A 1 184 ? -2.744 -1.235 -5.116 1.00 90.88 184 GLY A C 1
ATOM 1430 O O . GLY A 1 184 ? -3.544 -1.336 -4.189 1.00 90.88 184 GLY A O 1
ATOM 1431 N N . THR A 1 185 ? -2.100 -2.287 -5.613 1.00 94.94 185 THR A N 1
ATOM 1432 C CA . THR A 1 185 ? -2.317 -3.663 -5.150 1.00 94.94 185 THR A CA 1
ATOM 1433 C C . THR A 1 185 ? -1.598 -3.942 -3.823 1.00 94.94 185 THR A C 1
ATOM 1435 O O . THR A 1 185 ? -0.679 -3.205 -3.450 1.00 94.94 185 THR A O 1
ATOM 1438 N N . PRO A 1 186 ? -1.916 -5.045 -3.119 1.00 96.88 186 PRO A N 1
ATOM 1439 C CA . PRO A 1 186 ? -1.140 -5.471 -1.957 1.00 96.88 186 PRO A CA 1
ATOM 1440 C C . PRO A 1 186 ? 0.345 -5.656 -2.281 1.00 96.88 186 PRO A C 1
ATOM 1442 O O . PRO A 1 186 ? 1.201 -5.331 -1.461 1.00 96.88 186 PRO A O 1
ATOM 1445 N N . LEU A 1 187 ? 0.660 -6.097 -3.506 1.00 97.62 187 LEU A N 1
ATOM 1446 C CA . LEU A 1 187 ? 2.032 -6.203 -4.001 1.00 97.62 187 LEU A CA 1
ATOM 1447 C C . LEU A 1 187 ? 2.707 -4.826 -4.112 1.00 97.62 187 LEU A C 1
ATOM 1449 O O . LEU A 1 187 ? 3.858 -4.679 -3.704 1.00 97.62 187 LEU A O 1
ATOM 1453 N N . CYS A 1 188 ? 1.999 -3.795 -4.591 1.00 94.75 188 CYS A N 1
ATOM 1454 C CA . CYS A 1 188 ? 2.501 -2.418 -4.574 1.00 94.75 188 CYS A CA 1
ATOM 1455 C C . CYS A 1 188 ? 2.825 -1.945 -3.149 1.00 94.75 188 CYS A C 1
ATOM 1457 O O . CYS A 1 188 ? 3.895 -1.373 -2.927 1.00 94.75 188 CYS A O 1
ATOM 1459 N N . SER A 1 189 ? 1.937 -2.205 -2.185 1.00 94.25 189 SER A N 1
ATOM 1460 C CA . SER A 1 189 ? 2.182 -1.861 -0.781 1.00 94.25 189 SER A CA 1
ATOM 1461 C C . SER A 1 189 ? 3.365 -2.641 -0.196 1.00 94.25 189 SER A C 1
ATOM 1463 O O . SER A 1 189 ? 4.179 -2.054 0.510 1.00 94.25 189 SER A O 1
ATOM 1465 N N . ALA A 1 190 ? 3.532 -3.924 -0.528 1.00 96.75 190 ALA A N 1
ATOM 1466 C CA . ALA A 1 190 ? 4.661 -4.736 -0.067 1.00 96.75 190 ALA A CA 1
ATOM 1467 C C . ALA A 1 190 ? 6.017 -4.179 -0.525 1.00 96.75 190 ALA A C 1
ATOM 1469 O O . ALA A 1 190 ? 6.957 -4.088 0.270 1.00 96.75 190 ALA A O 1
ATOM 1470 N N . VAL A 1 191 ? 6.094 -3.729 -1.783 1.00 96.19 191 VAL A N 1
ATOM 1471 C CA . VAL A 1 191 ? 7.275 -3.045 -2.328 1.00 96.19 191 VAL A CA 1
ATOM 1472 C C . VAL A 1 191 ? 7.511 -1.712 -1.613 1.00 96.19 191 VAL A C 1
ATOM 1474 O O . VAL A 1 191 ? 8.637 -1.427 -1.211 1.00 96.19 191 VAL A O 1
ATOM 1477 N N . TYR A 1 192 ? 6.461 -0.914 -1.405 1.00 92.50 192 TYR A N 1
ATOM 1478 C CA . TYR A 1 192 ? 6.563 0.379 -0.723 1.00 92.50 192 TYR A CA 1
ATOM 1479 C C . TYR A 1 192 ? 7.052 0.258 0.724 1.00 92.50 192 TYR A C 1
ATOM 1481 O O . TYR A 1 192 ? 7.974 0.960 1.138 1.00 92.50 192 TYR A O 1
ATOM 1489 N N . TYR A 1 193 ? 6.467 -0.664 1.490 1.00 93.06 193 TYR A N 1
ATOM 1490 C CA . TYR A 1 193 ? 6.842 -0.919 2.882 1.00 93.06 193 TYR A CA 1
ATOM 1491 C C . TYR A 1 193 ? 8.135 -1.741 3.012 1.00 93.06 193 TYR A C 1
ATOM 1493 O O . TYR A 1 193 ? 8.530 -2.081 4.127 1.00 93.06 193 TYR A O 1
ATOM 1501 N N . LYS A 1 194 ? 8.825 -2.016 1.893 1.00 95.62 194 LYS A N 1
ATOM 1502 C CA . LYS A 1 194 ? 10.124 -2.700 1.829 1.00 95.62 194 LYS A CA 1
ATOM 1503 C C . LYS A 1 194 ? 10.104 -4.097 2.465 1.00 95.62 194 LYS A C 1
ATOM 1505 O O . LYS A 1 194 ? 11.071 -4.518 3.099 1.00 95.62 194 LYS A O 1
ATOM 1510 N N . ASN A 1 195 ? 8.996 -4.821 2.306 1.00 96.75 195 ASN A N 1
ATOM 1511 C CA . ASN A 1 195 ? 8.795 -6.131 2.919 1.00 96.75 195 ASN A CA 1
ATOM 1512 C C . ASN A 1 195 ? 8.981 -7.252 1.888 1.00 96.75 195 ASN A C 1
ATOM 1514 O O . ASN A 1 195 ? 8.022 -7.712 1.270 1.00 96.75 195 ASN A O 1
ATOM 1518 N N . LEU A 1 196 ? 10.234 -7.684 1.702 1.00 98.06 196 LEU A N 1
ATOM 1519 C CA . LEU A 1 196 ? 10.595 -8.687 0.693 1.00 98.06 196 LEU A CA 1
ATOM 1520 C C . LEU A 1 196 ? 9.858 -10.017 0.884 1.00 98.06 196 LEU A C 1
ATOM 1522 O O . LEU A 1 196 ? 9.379 -10.581 -0.089 1.00 98.06 196 LEU A O 1
ATOM 1526 N N . ALA A 1 197 ? 9.700 -10.477 2.127 1.00 98.19 197 ALA A N 1
ATOM 1527 C CA . ALA A 1 197 ? 9.016 -11.738 2.410 1.00 98.19 197 ALA A CA 1
ATOM 1528 C C . ALA A 1 197 ? 7.541 -11.705 1.975 1.00 98.19 197 ALA A C 1
ATOM 1530 O O . ALA A 1 197 ? 7.019 -12.685 1.449 1.00 98.19 197 ALA A O 1
ATOM 1531 N N . VAL A 1 198 ? 6.871 -10.561 2.158 1.00 98.44 198 VAL A N 1
ATOM 1532 C CA . VAL A 1 198 ? 5.497 -10.357 1.679 1.00 98.44 198 VAL A CA 1
ATOM 1533 C C . VAL A 1 198 ? 5.461 -10.239 0.153 1.00 98.44 198 VAL A C 1
ATOM 1535 O O . VAL A 1 198 ? 4.564 -10.811 -0.458 1.00 98.44 198 VAL A O 1
ATOM 1538 N N . VAL A 1 199 ? 6.434 -9.562 -0.476 1.00 98.56 199 VAL A N 1
ATOM 1539 C CA . VAL A 1 199 ? 6.564 -9.518 -1.948 1.00 98.56 199 VAL A CA 1
ATOM 1540 C C . VAL A 1 199 ? 6.665 -10.934 -2.518 1.00 98.56 199 VAL A C 1
ATOM 1542 O O . VAL A 1 199 ? 5.868 -11.305 -3.375 1.00 98.56 199 VAL A O 1
ATOM 1545 N N . GLU A 1 200 ? 7.605 -11.735 -2.023 1.00 98.50 200 GLU A N 1
ATOM 1546 C CA . GLU A 1 200 ? 7.854 -13.097 -2.502 1.00 98.50 200 GLU A CA 1
ATOM 1547 C C . GLU A 1 200 ? 6.641 -14.012 -2.299 1.00 98.50 200 GLU A C 1
ATOM 1549 O O . GLU A 1 200 ? 6.258 -14.737 -3.218 1.00 98.50 200 GLU A O 1
ATOM 1554 N N . GLU A 1 201 ? 5.992 -13.964 -1.131 1.00 98.50 201 GLU A N 1
ATOM 1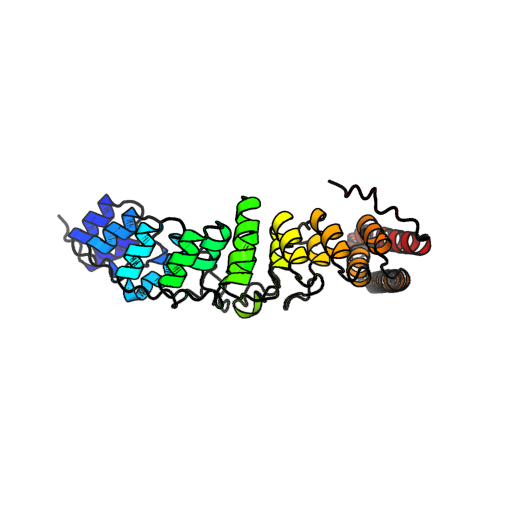555 C CA . GLU A 1 201 ? 4.819 -14.805 -0.867 1.00 98.50 201 GLU A CA 1
ATOM 1556 C C . GLU A 1 201 ? 3.600 -14.382 -1.704 1.00 98.50 201 GLU A C 1
ATOM 1558 O O . GLU A 1 201 ? 2.894 -15.249 -2.220 1.00 98.50 201 GLU A O 1
ATOM 1563 N N . LEU A 1 202 ? 3.363 -13.079 -1.907 1.00 98.56 202 LEU A N 1
ATOM 1564 C CA . LEU A 1 202 ? 2.300 -12.604 -2.802 1.00 98.56 202 LEU A CA 1
ATOM 1565 C C . LEU A 1 202 ? 2.535 -13.075 -4.244 1.00 98.56 202 LEU A C 1
ATOM 1567 O O . LEU A 1 202 ? 1.615 -13.598 -4.873 1.00 98.56 202 LEU A O 1
ATOM 1571 N N . LEU A 1 203 ? 3.763 -12.949 -4.757 1.00 98.69 203 LEU A N 1
ATOM 1572 C CA . LEU A 1 203 ? 4.122 -13.413 -6.103 1.00 98.69 203 LEU A CA 1
ATOM 1573 C C . LEU A 1 203 ? 3.957 -14.928 -6.245 1.00 98.69 203 LEU A C 1
ATOM 1575 O O . LEU A 1 203 ? 3.337 -15.402 -7.195 1.00 98.69 203 LEU A O 1
ATOM 1579 N N . LYS A 1 204 ? 4.424 -15.698 -5.258 1.00 98.31 204 LYS A N 1
ATOM 1580 C CA . LYS A 1 204 ? 4.248 -17.156 -5.208 1.00 98.31 204 LYS A CA 1
ATOM 1581 C C . LYS A 1 204 ? 2.775 -17.575 -5.214 1.00 98.31 204 LYS A C 1
ATOM 1583 O O . LYS A 1 204 ? 2.445 -18.646 -5.723 1.00 98.31 204 LYS A O 1
ATOM 1588 N N . ARG A 1 205 ? 1.893 -16.738 -4.666 1.00 97.50 205 ARG A N 1
ATOM 1589 C CA . ARG A 1 205 ? 0.437 -16.934 -4.654 1.00 97.50 205 ARG A CA 1
ATOM 1590 C C . ARG A 1 205 ? -0.274 -16.411 -5.905 1.00 97.50 205 ARG A C 1
ATOM 1592 O O . ARG A 1 205 ? -1.493 -16.517 -5.986 1.00 97.50 205 ARG A O 1
ATOM 1599 N N . GLY A 1 206 ? 0.465 -15.907 -6.893 1.00 97.44 206 GLY A N 1
ATOM 1600 C CA . GLY A 1 206 ? -0.083 -15.470 -8.175 1.00 97.44 206 GLY A CA 1
ATOM 1601 C C . GLY A 1 206 ? -0.500 -14.002 -8.215 1.00 97.44 206 GLY A C 1
ATOM 1602 O O . GLY A 1 206 ? -1.312 -13.633 -9.062 1.00 97.44 206 GLY A O 1
ATOM 1603 N N . ALA A 1 207 ? 0.034 -13.154 -7.329 1.00 98.19 207 ALA A N 1
ATOM 1604 C CA . ALA A 1 207 ? -0.089 -11.712 -7.505 1.00 98.19 207 ALA A CA 1
ATOM 1605 C C . ALA A 1 207 ? 0.521 -11.307 -8.857 1.00 98.19 207 ALA A C 1
ATOM 1607 O O . ALA A 1 207 ? 1.641 -11.690 -9.182 1.00 98.19 207 ALA A O 1
ATOM 1608 N N . ASP A 1 208 ? -0.228 -10.526 -9.631 1.00 98.06 208 ASP A N 1
ATOM 1609 C CA . ASP A 1 208 ? 0.169 -10.064 -10.956 1.00 98.06 208 ASP A CA 1
ATOM 1610 C C . ASP A 1 208 ? 1.223 -8.964 -10.779 1.00 98.06 208 ASP A C 1
ATOM 1612 O O . ASP A 1 208 ? 0.904 -7.907 -10.213 1.00 98.06 208 ASP A O 1
ATOM 1616 N N . PRO A 1 209 ? 2.470 -9.193 -11.224 1.00 97.75 209 PRO A N 1
ATOM 1617 C CA . PRO A 1 209 ? 3.562 -8.264 -10.994 1.00 97.75 209 PRO A CA 1
ATOM 1618 C C . PRO A 1 209 ? 3.479 -6.991 -11.852 1.00 97.75 209 PRO A C 1
ATOM 1620 O O . PRO A 1 209 ? 4.226 -6.046 -11.584 1.00 97.75 209 PRO A O 1
ATOM 1623 N N . ASP A 1 210 ? 2.558 -6.928 -12.822 1.00 96.56 210 ASP A N 1
ATOM 1624 C CA . ASP A 1 210 ? 2.285 -5.747 -13.650 1.00 96.56 210 ASP A CA 1
ATOM 1625 C C . ASP A 1 210 ? 0.966 -5.042 -13.291 1.00 96.56 210 ASP A C 1
ATOM 1627 O O . ASP A 1 210 ? 0.638 -3.994 -13.859 1.00 96.56 210 ASP A O 1
ATOM 1631 N N . ARG A 1 211 ? 0.208 -5.544 -12.308 1.00 95.00 211 ARG A N 1
ATOM 1632 C CA . ARG A 1 211 ? -1.010 -4.860 -11.862 1.00 95.00 211 ARG A CA 1
ATOM 1633 C C . ARG A 1 211 ? -0.680 -3.680 -10.949 1.00 95.00 211 ARG A C 1
ATOM 1635 O O . ARG A 1 211 ? 0.036 -3.805 -9.955 1.00 95.00 211 ARG A O 1
ATOM 1642 N N . CYS A 1 212 ? -1.246 -2.523 -11.278 1.00 89.31 212 CYS A N 1
ATOM 1643 C CA . CYS A 1 212 ? -1.102 -1.266 -10.546 1.00 89.31 212 CYS A CA 1
ATOM 1644 C C . CYS A 1 212 ? -2.472 -0.632 -10.274 1.00 89.31 212 CYS A C 1
ATOM 1646 O O . CYS A 1 212 ? -3.465 -1.039 -10.879 1.00 89.31 212 CYS A O 1
ATOM 1648 N N . GLY A 1 213 ? -2.508 0.333 -9.350 1.00 85.25 213 GLY A N 1
ATOM 1649 C CA . GLY A 1 213 ? -3.713 1.120 -9.070 1.00 85.25 213 GLY A CA 1
ATOM 1650 C C . GLY A 1 213 ? -3.874 2.327 -9.988 1.00 85.25 213 GLY A C 1
ATOM 1651 O O . GLY A 1 213 ? -3.209 2.432 -11.024 1.00 85.25 213 GLY A O 1
ATOM 1652 N N . ALA A 1 214 ? -4.700 3.291 -9.582 1.00 82.94 214 ALA A N 1
ATOM 1653 C CA . ALA A 1 214 ? -5.040 4.466 -10.384 1.00 82.94 214 ALA A CA 1
ATOM 1654 C C . ALA A 1 214 ? -3.839 5.378 -10.701 1.00 82.94 214 ALA A C 1
ATOM 1656 O O . ALA A 1 214 ? -3.859 6.068 -11.721 1.00 82.94 214 ALA A O 1
ATOM 1657 N N . THR A 1 215 ? -2.767 5.343 -9.893 1.00 80.88 215 THR A N 1
ATOM 1658 C CA . THR A 1 215 ? -1.495 6.038 -10.198 1.00 80.88 215 THR A CA 1
ATOM 1659 C C . THR A 1 215 ? -0.836 5.557 -11.490 1.00 80.88 215 THR A C 1
ATOM 1661 O O . THR A 1 215 ? -0.029 6.274 -12.080 1.00 80.88 215 THR A O 1
ATOM 1664 N N . GLY A 1 216 ? -1.092 4.311 -11.901 1.00 86.25 216 GLY A N 1
ATOM 1665 C CA . GLY A 1 216 ? -0.355 3.658 -12.982 1.00 86.25 216 GLY A CA 1
ATOM 1666 C C . GLY A 1 216 ? 1.086 3.271 -12.617 1.00 86.25 216 GLY A C 1
ATOM 1667 O O . GLY A 1 216 ? 1.865 2.898 -13.497 1.00 86.25 216 GLY A O 1
ATOM 1668 N N . HIS A 1 217 ? 1.481 3.364 -11.341 1.00 87.44 217 HIS A N 1
ATOM 1669 C CA . HIS A 1 217 ? 2.814 2.962 -10.891 1.00 87.44 217 HIS A CA 1
ATOM 1670 C C . HIS A 1 217 ? 2.898 1.441 -10.712 1.00 87.44 217 HIS A C 1
ATOM 1672 O O . HIS A 1 217 ? 2.425 0.890 -9.718 1.00 87.44 217 HIS A O 1
ATOM 1678 N N . LEU A 1 218 ? 3.555 0.770 -11.661 1.00 92.69 218 LEU A N 1
ATOM 1679 C CA . LEU A 1 218 ? 3.852 -0.666 -11.611 1.00 92.69 218 LEU A CA 1
ATOM 1680 C C . LEU A 1 218 ? 4.700 -1.025 -10.377 1.00 92.69 218 LEU A C 1
ATOM 1682 O O . LEU A 1 218 ? 5.568 -0.225 -10.001 1.00 92.69 218 LEU A O 1
ATOM 1686 N N . PRO A 1 219 ? 4.557 -2.232 -9.801 1.00 95.38 219 PRO A N 1
ATOM 1687 C CA . PRO A 1 219 ? 5.447 -2.731 -8.751 1.00 95.38 219 PRO A CA 1
ATOM 1688 C C . PRO A 1 219 ? 6.941 -2.561 -9.079 1.00 95.38 219 PRO A C 1
ATOM 1690 O O . PRO A 1 219 ? 7.701 -2.082 -8.238 1.00 95.38 219 PRO A O 1
ATOM 1693 N N . THR A 1 220 ? 7.364 -2.828 -10.321 1.00 96.06 220 THR A N 1
ATOM 1694 C CA . THR A 1 220 ? 8.763 -2.635 -10.764 1.00 96.06 220 THR A CA 1
ATOM 1695 C C . THR A 1 220 ? 9.199 -1.166 -10.727 1.00 96.06 220 THR A C 1
ATOM 1697 O O . THR A 1 220 ? 10.322 -0.854 -10.327 1.00 96.06 220 THR A O 1
ATOM 1700 N N . SER A 1 221 ? 8.305 -0.238 -11.085 1.00 93.00 221 SER A N 1
ATOM 1701 C CA . SER A 1 221 ? 8.559 1.207 -11.010 1.00 93.00 221 SER A CA 1
ATOM 1702 C C . SER A 1 221 ? 8.728 1.687 -9.566 1.00 93.00 221 SER A C 1
ATOM 1704 O O . SER A 1 221 ? 9.632 2.479 -9.296 1.00 93.00 221 SER A O 1
ATOM 1706 N N . LYS A 1 222 ? 7.935 1.138 -8.634 1.00 92.25 222 LYS A N 1
ATOM 1707 C CA . LYS A 1 222 ? 8.044 1.400 -7.191 1.00 92.25 222 LYS A CA 1
ATOM 1708 C C . LYS A 1 222 ? 9.325 0.793 -6.611 1.00 92.25 222 LYS A C 1
ATOM 1710 O O . LYS A 1 222 ? 10.003 1.454 -5.831 1.00 92.25 222 LYS A O 1
ATOM 1715 N N . ALA A 1 223 ? 9.718 -0.404 -7.051 1.00 95.19 223 ALA A N 1
ATOM 1716 C CA . ALA A 1 223 ? 10.973 -1.044 -6.645 1.00 95.19 223 ALA A CA 1
ATOM 1717 C C . ALA A 1 223 ? 12.199 -0.211 -7.059 1.00 95.19 223 ALA A C 1
ATOM 1719 O O . ALA A 1 223 ? 13.146 -0.064 -6.295 1.00 95.19 223 ALA A O 1
ATOM 1720 N N . MET A 1 224 ? 12.162 0.414 -8.235 1.00 93.88 224 MET A N 1
ATOM 1721 C CA . MET A 1 224 ? 13.207 1.347 -8.674 1.00 93.88 224 MET A CA 1
ATOM 1722 C C . MET A 1 224 ? 13.139 2.721 -7.982 1.00 93.88 224 MET A C 1
ATOM 1724 O O . MET A 1 224 ? 14.127 3.462 -7.996 1.00 93.88 224 MET A O 1
ATOM 1728 N N . GLY A 1 225 ? 11.994 3.055 -7.377 1.00 89.81 225 GLY A N 1
ATOM 1729 C CA . GLY A 1 225 ? 11.732 4.309 -6.671 1.00 89.81 225 GLY A CA 1
ATOM 1730 C C . GLY A 1 225 ? 11.594 5.508 -7.591 1.00 89.81 225 GLY A C 1
ATOM 1731 O O . GLY A 1 225 ? 11.685 5.380 -8.817 1.00 89.81 225 GLY A O 1
ATOM 1732 N N . ASP A 1 226 ? 11.432 6.697 -7.002 1.00 85.00 226 ASP A N 1
ATOM 1733 C CA . ASP A 1 226 ? 11.600 7.969 -7.686 1.00 85.00 226 ASP A CA 1
ATOM 1734 C C . ASP A 1 226 ? 12.400 9.094 -7.015 1.00 85.00 226 ASP A C 1
ATOM 1736 O O . ASP A 1 226 ? 13.333 8.818 -6.273 1.00 85.00 226 ASP A O 1
ATOM 1740 N N . ALA A 1 227 ? 12.224 10.341 -7.465 1.00 80.56 227 ALA A N 1
ATOM 1741 C CA . ALA A 1 227 ? 12.888 11.491 -6.849 1.00 80.56 227 ALA A CA 1
ATOM 1742 C C . ALA A 1 227 ? 12.214 11.894 -5.525 1.00 80.56 227 ALA A C 1
ATOM 1744 O O . ALA A 1 227 ? 12.824 12.590 -4.721 1.00 80.56 227 ALA A O 1
ATOM 1745 N N . LEU A 1 228 ? 10.964 11.474 -5.328 1.00 80.56 228 LEU A N 1
ATOM 1746 C CA . LEU A 1 228 ? 10.135 11.724 -4.156 1.00 80.56 228 LEU A CA 1
ATOM 1747 C C . LEU A 1 228 ? 10.131 10.525 -3.201 1.00 80.56 228 LEU A C 1
ATOM 1749 O O . LEU A 1 228 ? 9.893 10.704 -2.010 1.00 80.56 228 LEU A O 1
ATOM 1753 N N . PHE A 1 229 ? 10.410 9.319 -3.701 1.00 81.62 229 PHE A N 1
ATOM 1754 C CA . PHE A 1 229 ? 10.406 8.097 -2.903 1.00 81.62 229 PHE A CA 1
ATOM 1755 C C . PHE A 1 229 ? 11.623 7.204 -3.170 1.00 81.62 229 PHE A C 1
ATOM 1757 O O . PHE A 1 229 ? 11.950 6.887 -4.310 1.00 81.62 229 PHE A O 1
ATOM 1764 N N . GLU A 1 230 ? 12.274 6.742 -2.106 1.00 86.94 230 GLU A N 1
ATOM 1765 C CA . GLU A 1 230 ? 13.350 5.758 -2.207 1.00 86.94 230 GLU A CA 1
ATOM 1766 C C . GLU A 1 230 ? 12.777 4.377 -2.542 1.00 86.94 230 GLU A C 1
ATOM 1768 O O . GLU A 1 230 ? 11.975 3.834 -1.787 1.00 86.94 230 GLU A O 1
ATOM 1773 N N . GLY A 1 231 ? 13.213 3.796 -3.659 1.00 90.12 231 GLY A N 1
ATOM 1774 C CA . GLY A 1 231 ? 12.749 2.486 -4.105 1.00 90.12 231 GLY A CA 1
ATOM 1775 C C . GLY A 1 231 ? 13.146 1.332 -3.185 1.00 90.12 231 GLY A C 1
ATOM 1776 O O . GLY A 1 231 ? 13.880 1.483 -2.208 1.00 90.12 231 GLY A O 1
ATOM 1777 N N . PHE A 1 232 ? 12.683 0.142 -3.550 1.00 94.56 232 PHE A N 1
ATOM 1778 C CA . PHE A 1 232 ? 13.052 -1.117 -2.918 1.00 94.56 232 PHE A CA 1
ATOM 1779 C C . PHE A 1 232 ? 13.648 -2.093 -3.936 1.00 94.56 232 PHE A C 1
ATOM 1781 O O . PHE A 1 232 ? 12.980 -3.004 -4.426 1.00 94.56 232 PHE A O 1
ATOM 1788 N N . LEU A 1 233 ? 14.928 -1.896 -4.262 1.00 93.69 233 LEU A N 1
ATOM 1789 C CA . LEU A 1 233 ? 15.624 -2.694 -5.276 1.00 93.69 233 LEU A CA 1
ATOM 1790 C C . LEU A 1 233 ? 15.646 -4.204 -5.041 1.00 93.69 233 LEU A C 1
ATOM 1792 O O . LEU A 1 233 ? 15.543 -4.919 -6.039 1.00 93.69 233 LEU A O 1
ATOM 1796 N N . PRO A 1 234 ? 15.713 -4.715 -3.797 1.00 95.69 234 PRO A N 1
ATOM 1797 C CA . PRO A 1 234 ? 15.605 -6.150 -3.556 1.00 95.69 234 PRO A CA 1
ATOM 1798 C C . PRO A 1 234 ? 14.335 -6.788 -4.131 1.00 95.69 234 PRO A C 1
ATOM 1800 O O . PRO A 1 234 ? 14.359 -7.969 -4.444 1.00 95.69 234 PRO A O 1
ATOM 1803 N N . ALA A 1 235 ? 13.250 -6.029 -4.332 1.00 97.00 235 ALA A N 1
ATOM 1804 C CA . ALA A 1 235 ? 12.039 -6.546 -4.968 1.00 97.00 235 ALA A CA 1
ATOM 1805 C C . ALA A 1 235 ? 12.114 -6.606 -6.503 1.00 97.00 235 ALA A C 1
ATOM 1807 O O . ALA A 1 235 ? 11.303 -7.295 -7.112 1.00 97.00 235 ALA A O 1
ATOM 1808 N N . LEU A 1 236 ? 13.057 -5.913 -7.157 1.00 96.38 236 LEU A N 1
ATOM 1809 C CA . LEU A 1 236 ? 13.086 -5.826 -8.622 1.00 96.38 236 LEU A CA 1
ATOM 1810 C C . LEU A 1 236 ? 13.319 -7.190 -9.285 1.00 96.38 236 LEU A C 1
ATOM 1812 O O . LEU A 1 236 ? 12.617 -7.516 -10.237 1.00 96.38 236 LEU A O 1
ATOM 1816 N N . ALA A 1 237 ? 14.281 -7.975 -8.791 1.00 95.44 237 ALA A N 1
ATOM 1817 C CA . ALA A 1 237 ? 14.551 -9.309 -9.331 1.00 95.44 237 ALA A CA 1
ATOM 1818 C C . ALA A 1 237 ? 13.369 -10.274 -9.101 1.00 95.44 237 ALA A C 1
ATOM 1820 O O . ALA A 1 237 ? 12.858 -10.768 -10.102 1.00 95.44 237 ALA A O 1
ATOM 1821 N N . PRO A 1 238 ? 12.823 -10.437 -7.875 1.00 97.81 238 PRO A N 1
ATOM 1822 C CA . PRO A 1 238 ? 11.627 -11.252 -7.648 1.00 97.81 238 PRO A CA 1
ATOM 1823 C C . PRO A 1 238 ? 10.443 -10.888 -8.550 1.00 97.81 238 PRO A C 1
ATOM 1825 O O . PRO A 1 238 ? 9.770 -11.770 -9.072 1.00 97.81 238 PRO A O 1
ATOM 1828 N N . LEU A 1 239 ? 10.196 -9.592 -8.778 1.00 98.44 239 LEU A N 1
ATOM 1829 C CA . LEU A 1 239 ? 9.127 -9.138 -9.672 1.00 98.44 239 LEU A CA 1
ATOM 1830 C C . LEU A 1 239 ? 9.353 -9.590 -11.124 1.00 98.44 239 LEU A C 1
ATOM 1832 O O . LEU A 1 239 ? 8.421 -10.063 -11.770 1.00 98.44 239 LEU A O 1
ATOM 1836 N N . LEU A 1 240 ? 10.579 -9.449 -11.637 1.00 97.69 240 LEU A N 1
ATOM 1837 C CA . LEU A 1 240 ? 10.935 -9.865 -12.997 1.00 97.69 240 LEU A CA 1
ATOM 1838 C C . LEU A 1 240 ? 10.932 -11.395 -13.144 1.00 97.69 240 LEU A C 1
ATOM 1840 O O . LEU A 1 240 ? 10.434 -11.911 -14.141 1.00 97.69 240 LEU A O 1
ATOM 1844 N N . GLU A 1 241 ? 11.420 -12.124 -12.140 1.00 96.75 241 GLU A N 1
ATOM 1845 C CA . GLU A 1 241 ? 11.370 -13.592 -12.076 1.00 96.75 241 GLU A CA 1
ATOM 1846 C C . GLU A 1 241 ? 9.930 -14.119 -12.054 1.00 96.75 241 GLU A C 1
ATOM 1848 O O . GLU A 1 241 ? 9.630 -15.135 -12.680 1.00 96.75 241 GLU A O 1
ATOM 1853 N N . ALA A 1 242 ? 9.023 -13.399 -11.389 1.00 97.44 242 ALA A N 1
ATOM 1854 C CA . ALA A 1 242 ? 7.596 -13.702 -11.367 1.00 97.44 242 ALA A CA 1
ATOM 1855 C C . ALA A 1 242 ? 6.849 -13.285 -12.650 1.00 97.44 242 ALA A C 1
ATOM 1857 O O . ALA A 1 242 ? 5.641 -13.502 -12.748 1.00 97.44 242 ALA A O 1
ATOM 1858 N N . GLY A 1 243 ? 7.547 -12.725 -13.643 1.00 96.81 243 GLY A N 1
ATOM 1859 C CA . GLY A 1 243 ? 6.999 -12.444 -14.968 1.00 96.81 243 GLY A CA 1
ATOM 1860 C C . GLY A 1 243 ? 6.557 -11.002 -15.216 1.00 96.81 243 GLY A C 1
ATOM 1861 O O . GLY A 1 243 ? 5.823 -10.788 -16.177 1.00 96.81 243 GLY A O 1
ATOM 1862 N N . ALA A 1 244 ? 6.991 -10.024 -14.407 1.00 97.88 244 ALA A N 1
ATOM 1863 C CA . ALA A 1 244 ? 6.803 -8.607 -14.747 1.00 97.88 244 ALA A CA 1
ATOM 1864 C C . ALA A 1 244 ? 7.396 -8.302 -16.127 1.00 97.88 244 ALA A C 1
ATOM 1866 O O . ALA A 1 244 ? 8.508 -8.750 -16.415 1.00 97.88 244 ALA A O 1
ATOM 1867 N N . ASP A 1 245 ? 6.722 -7.489 -16.946 1.00 97.75 245 ASP A N 1
ATOM 1868 C CA . ASP A 1 245 ? 7.223 -7.125 -18.269 1.00 97.75 245 ASP A CA 1
ATOM 1869 C C . ASP A 1 245 ? 8.558 -6.355 -18.142 1.00 97.75 245 ASP A C 1
ATOM 1871 O O . ASP A 1 245 ? 8.591 -5.172 -17.753 1.00 97.75 245 ASP A O 1
ATOM 1875 N N . PRO A 1 246 ? 9.689 -6.975 -18.535 1.00 97.00 246 PRO A N 1
ATOM 1876 C CA . PRO A 1 246 ? 11.004 -6.360 -18.417 1.00 97.00 246 PRO A CA 1
ATOM 1877 C C . PRO A 1 246 ? 11.140 -5.136 -19.331 1.00 97.00 246 PRO A C 1
ATOM 1879 O O . PRO A 1 246 ? 11.964 -4.256 -19.080 1.00 97.00 246 PRO A O 1
ATOM 1882 N N . THR A 1 247 ? 10.319 -5.026 -20.379 1.00 96.94 247 THR A N 1
ATOM 1883 C CA . THR A 1 247 ? 10.263 -3.858 -21.260 1.00 96.94 247 THR A CA 1
ATOM 1884 C C . THR A 1 247 ? 9.582 -2.680 -20.572 1.00 96.94 247 THR A C 1
ATOM 1886 O O . THR A 1 247 ? 10.053 -1.548 -20.714 1.00 96.94 247 THR A O 1
ATOM 1889 N N . LEU A 1 248 ? 8.507 -2.897 -19.806 1.00 95.81 248 LEU A N 1
ATOM 1890 C CA . LEU A 1 248 ? 7.882 -1.829 -19.016 1.00 95.81 248 LEU A CA 1
ATOM 1891 C C . LEU A 1 248 ? 8.833 -1.328 -17.925 1.00 95.81 248 LEU A C 1
ATOM 1893 O O . LEU A 1 248 ? 9.019 -0.112 -17.787 1.00 95.81 248 LEU A O 1
ATOM 1897 N N . ALA A 1 249 ? 9.512 -2.246 -17.235 1.00 96.31 249 ALA A N 1
ATOM 1898 C CA . ALA A 1 249 ? 10.547 -1.907 -16.264 1.00 96.31 249 ALA A CA 1
ATOM 1899 C C . ALA A 1 249 ? 11.708 -1.125 -16.920 1.00 96.31 249 ALA A C 1
ATOM 1901 O O . ALA A 1 249 ? 12.092 -0.052 -16.442 1.00 96.31 249 ALA A O 1
ATOM 1902 N N . LEU A 1 250 ? 12.195 -1.575 -18.086 1.00 96.75 250 LEU A N 1
ATOM 1903 C CA . LEU A 1 250 ? 13.252 -0.895 -18.841 1.00 96.75 250 LEU A CA 1
ATOM 1904 C C . LEU A 1 250 ? 12.861 0.541 -19.213 1.00 96.75 250 LEU A C 1
ATOM 1906 O O . LEU A 1 250 ? 13.672 1.459 -19.079 1.00 96.75 250 LEU A O 1
ATOM 1910 N N . ARG A 1 251 ? 11.615 0.775 -19.647 1.00 95.12 251 ARG A N 1
ATOM 1911 C CA . ARG A 1 251 ? 11.128 2.130 -19.962 1.00 95.12 251 ARG A CA 1
ATOM 1912 C C . ARG A 1 251 ? 11.247 3.062 -18.757 1.00 95.12 251 ARG A C 1
ATOM 1914 O O . ARG A 1 251 ? 11.640 4.218 -18.928 1.00 95.12 251 ARG A O 1
ATOM 1921 N N . HIS A 1 252 ? 10.934 2.582 -17.552 1.00 93.56 252 HIS A N 1
ATOM 1922 C CA . HIS A 1 252 ? 11.108 3.365 -16.325 1.00 93.56 252 HIS A CA 1
ATOM 1923 C C . HIS A 1 252 ? 12.588 3.622 -16.032 1.00 93.56 252 HIS A C 1
ATOM 1925 O O . HIS A 1 252 ? 12.979 4.778 -15.880 1.00 93.56 252 HIS A O 1
ATOM 1931 N N . ALA A 1 253 ? 13.437 2.591 -16.068 1.00 94.62 253 ALA A N 1
ATOM 1932 C CA . ALA A 1 253 ? 14.883 2.723 -15.867 1.00 94.62 253 ALA A CA 1
ATOM 1933 C C . ALA A 1 253 ? 15.523 3.772 -16.801 1.00 94.62 253 ALA A C 1
ATOM 1935 O O . ALA A 1 253 ? 16.270 4.652 -16.357 1.00 94.62 253 ALA A O 1
ATOM 1936 N N . VAL A 1 254 ? 15.157 3.749 -18.088 1.00 95.56 254 VAL A N 1
ATOM 1937 C CA . VAL A 1 254 ? 15.629 4.707 -19.102 1.00 95.56 254 VAL A CA 1
ATOM 1938 C C . VAL A 1 254 ? 15.144 6.127 -18.811 1.00 95.56 254 VAL A C 1
ATOM 1940 O O . VAL A 1 254 ? 15.937 7.071 -18.879 1.00 95.56 254 VAL A O 1
ATOM 1943 N N . ARG A 1 255 ? 13.870 6.311 -18.434 1.00 91.50 255 ARG A N 1
ATOM 1944 C CA . ARG A 1 255 ? 13.338 7.632 -18.035 1.00 91.50 255 ARG A CA 1
ATOM 1945 C C . ARG A 1 255 ? 14.081 8.214 -16.840 1.00 91.50 255 ARG A C 1
ATOM 1947 O O . ARG A 1 255 ? 14.202 9.434 -16.727 1.00 91.50 255 ARG A O 1
ATOM 1954 N N . ARG A 1 256 ? 14.608 7.353 -15.975 1.00 87.31 256 ARG A N 1
ATOM 1955 C CA . ARG A 1 256 ? 15.397 7.735 -14.803 1.00 87.31 256 ARG A CA 1
ATOM 1956 C C . ARG A 1 256 ? 16.873 7.918 -15.100 1.00 87.31 256 ARG A C 1
ATOM 1958 O O . ARG A 1 256 ? 17.545 8.635 -14.368 1.00 87.31 256 ARG A O 1
ATOM 1965 N N . GLY A 1 257 ? 17.347 7.401 -16.231 1.00 90.12 257 GLY A N 1
ATOM 1966 C CA . GLY A 1 257 ? 18.757 7.441 -16.598 1.00 90.12 257 GLY A CA 1
ATOM 1967 C C . GLY A 1 257 ? 19.612 6.566 -15.685 1.00 90.12 257 GLY A C 1
ATOM 1968 O O . GLY A 1 257 ? 20.777 6.888 -15.486 1.00 90.12 257 GLY A O 1
ATOM 1969 N N . ASN A 1 258 ? 19.030 5.511 -15.104 1.00 90.75 258 ASN A N 1
ATOM 1970 C CA . ASN A 1 258 ? 19.759 4.567 -14.266 1.00 90.75 258 ASN A CA 1
ATOM 1971 C C . ASN A 1 258 ? 20.202 3.370 -15.120 1.00 90.75 258 ASN A C 1
ATOM 1973 O O . ASN A 1 258 ? 19.375 2.559 -15.542 1.00 90.75 258 ASN A O 1
ATOM 1977 N N . VAL A 1 259 ? 21.504 3.306 -15.408 1.00 91.56 259 VAL A N 1
ATOM 1978 C CA . VAL A 1 259 ? 22.110 2.274 -16.263 1.00 91.56 259 VAL A CA 1
ATOM 1979 C C . VAL A 1 259 ? 22.064 0.899 -15.604 1.00 91.56 259 VAL A C 1
ATOM 1981 O O . VAL A 1 259 ? 21.811 -0.078 -16.300 1.00 91.56 259 VAL A O 1
ATOM 1984 N N . ASP A 1 260 ? 22.225 0.815 -14.284 1.00 90.44 260 ASP A N 1
ATOM 1985 C CA . ASP A 1 260 ? 22.192 -0.462 -13.568 1.00 90.44 260 ASP A CA 1
ATOM 1986 C C . ASP A 1 260 ? 20.795 -1.086 -13.631 1.00 90.44 260 ASP A C 1
ATOM 1988 O O . ASP A 1 260 ? 20.651 -2.265 -13.945 1.00 90.44 260 ASP A O 1
ATOM 1992 N N . TYR A 1 261 ? 19.744 -0.279 -13.460 1.00 92.06 261 TYR A N 1
ATOM 1993 C CA . TYR A 1 261 ? 18.367 -0.763 -13.605 1.00 92.06 261 TYR A CA 1
ATOM 1994 C C . TYR A 1 261 ? 18.084 -1.198 -15.041 1.00 92.06 261 TYR A C 1
ATOM 1996 O O . TYR A 1 261 ? 17.462 -2.235 -15.263 1.00 92.06 261 TYR A O 1
ATOM 2004 N N . ALA A 1 262 ? 18.562 -0.428 -16.024 1.00 94.75 262 ALA A N 1
ATOM 2005 C CA . ALA A 1 262 ? 18.407 -0.775 -17.431 1.00 94.75 262 ALA A CA 1
ATOM 2006 C C . ALA A 1 262 ? 19.139 -2.083 -17.762 1.00 94.75 262 ALA A C 1
ATOM 2008 O O . ALA A 1 262 ? 18.583 -2.924 -18.463 1.00 94.75 262 ALA A O 1
ATOM 2009 N N . LYS A 1 263 ? 20.342 -2.285 -17.210 1.00 93.56 263 LYS A N 1
ATOM 2010 C CA . LYS A 1 263 ? 21.115 -3.525 -17.323 1.00 93.56 263 LYS A CA 1
ATOM 2011 C C . LYS A 1 263 ? 20.346 -4.716 -16.760 1.00 93.56 263 LYS A C 1
ATOM 2013 O O . LYS A 1 263 ? 20.238 -5.720 -17.456 1.00 93.56 263 LYS A O 1
ATOM 2018 N N . THR A 1 264 ? 19.776 -4.594 -15.562 1.00 93.38 264 THR A N 1
ATOM 2019 C CA . THR A 1 264 ? 18.941 -5.650 -14.974 1.00 93.38 264 THR A CA 1
ATOM 2020 C C . THR A 1 264 ? 17.735 -5.948 -15.862 1.00 93.38 264 THR A C 1
ATOM 2022 O O . THR A 1 264 ? 17.550 -7.089 -16.265 1.00 93.38 264 THR A O 1
ATOM 2025 N N . CYS A 1 265 ? 16.957 -4.936 -16.260 1.00 95.25 265 CYS A N 1
ATOM 2026 C CA . CYS A 1 265 ? 15.766 -5.140 -17.096 1.00 95.25 265 CYS A CA 1
ATOM 2027 C C . CYS A 1 265 ? 16.100 -5.801 -18.446 1.00 95.25 265 CYS A C 1
ATOM 2029 O O . CYS A 1 265 ? 15.375 -6.675 -18.912 1.00 95.25 265 CYS A O 1
ATOM 2031 N N . LEU A 1 266 ? 17.213 -5.413 -19.076 1.00 95.12 266 LEU A N 1
ATOM 2032 C CA . LEU A 1 266 ? 17.694 -6.039 -20.309 1.00 95.12 266 LEU A CA 1
ATOM 2033 C C . LEU A 1 266 ? 18.148 -7.487 -20.094 1.00 95.12 266 LEU A C 1
ATOM 2035 O O . LEU A 1 266 ? 17.924 -8.324 -20.966 1.00 95.12 266 LEU A O 1
ATOM 2039 N N . GLY A 1 267 ? 18.756 -7.782 -18.943 1.00 93.44 267 GLY A N 1
ATOM 2040 C CA . GLY A 1 267 ? 19.115 -9.137 -18.536 1.00 93.44 267 GLY A CA 1
ATOM 2041 C C . GLY A 1 267 ? 17.911 -10.070 -18.443 1.00 93.44 267 GLY A C 1
ATOM 2042 O O . GLY A 1 267 ? 17.997 -11.223 -18.842 1.00 93.44 267 GLY A O 1
ATOM 2043 N N . TYR A 1 268 ? 16.760 -9.540 -18.029 1.00 94.44 268 TYR A N 1
ATOM 2044 C CA . TYR A 1 268 ? 15.479 -10.252 -18.019 1.00 94.44 268 TYR A CA 1
ATOM 2045 C C . TYR A 1 268 ? 14.730 -10.216 -19.365 1.00 94.44 268 TYR A C 1
ATOM 2047 O O . TYR A 1 268 ? 13.580 -10.633 -19.440 1.00 94.44 268 TYR A O 1
ATOM 2055 N N . GLY A 1 269 ? 15.361 -9.747 -20.447 1.00 94.38 269 GLY A N 1
ATOM 2056 C CA . GLY A 1 269 ? 14.784 -9.783 -21.796 1.00 94.38 269 GLY A CA 1
ATOM 2057 C C . GLY A 1 269 ? 14.003 -8.534 -22.209 1.00 94.38 269 GLY A C 1
ATOM 2058 O O . GLY A 1 269 ? 13.230 -8.592 -23.165 1.00 94.38 269 GLY A O 1
ATOM 2059 N N . GLY A 1 270 ? 14.194 -7.399 -21.531 1.00 95.69 270 GLY A N 1
ATOM 2060 C CA . GLY A 1 270 ? 13.586 -6.129 -21.932 1.00 95.69 270 GLY A CA 1
ATOM 2061 C C . GLY A 1 270 ? 13.957 -5.729 -23.366 1.00 95.69 270 GLY A C 1
ATOM 2062 O O . GLY A 1 270 ? 15.103 -5.884 -23.794 1.00 95.69 270 GLY A O 1
ATOM 2063 N N . ASP A 1 271 ? 13.003 -5.186 -24.126 1.00 96.00 271 ASP A N 1
ATOM 2064 C CA . ASP A 1 271 ? 13.259 -4.785 -25.512 1.00 96.00 271 ASP A CA 1
ATOM 2065 C C . ASP A 1 271 ? 14.175 -3.551 -25.585 1.00 96.00 271 ASP A C 1
ATOM 2067 O O . ASP A 1 271 ? 13.757 -2.402 -25.395 1.00 96.00 271 ASP A O 1
ATOM 2071 N N . VAL A 1 272 ? 15.442 -3.790 -25.937 1.00 96.00 272 VAL A N 1
ATOM 2072 C CA . VAL A 1 272 ? 16.457 -2.746 -26.132 1.00 96.00 272 VAL A CA 1
ATOM 2073 C C . VAL A 1 272 ? 16.038 -1.696 -27.163 1.00 96.00 272 VAL A C 1
ATOM 2075 O O . VAL A 1 272 ? 16.383 -0.523 -27.009 1.00 96.00 272 VAL A O 1
ATOM 2078 N N . LYS A 1 273 ? 15.264 -2.062 -28.195 1.00 95.50 273 LYS A N 1
ATOM 2079 C CA . LYS A 1 273 ? 14.789 -1.103 -29.205 1.00 95.50 273 LYS A CA 1
ATOM 2080 C C . LYS A 1 273 ? 13.760 -0.158 -28.604 1.00 95.50 273 LYS A C 1
ATOM 2082 O O . LYS A 1 273 ? 13.846 1.048 -28.832 1.00 95.50 273 LYS A O 1
ATOM 2087 N N . ALA A 1 274 ? 12.835 -0.681 -27.799 1.00 95.44 274 ALA A N 1
ATOM 2088 C CA . ALA A 1 274 ? 11.901 0.145 -27.043 1.00 95.44 274 ALA A CA 1
ATOM 2089 C C . ALA A 1 274 ? 12.646 1.069 -26.063 1.00 95.44 274 ALA A C 1
ATOM 2091 O O . ALA A 1 274 ? 12.337 2.258 -25.990 1.00 95.44 274 ALA A O 1
ATOM 2092 N N . GLY A 1 275 ? 13.671 0.560 -25.370 1.00 95.69 275 GLY A N 1
ATOM 2093 C CA . GLY A 1 275 ? 14.544 1.371 -24.516 1.00 95.69 275 GLY A CA 1
ATOM 2094 C C . GLY A 1 275 ? 15.230 2.514 -25.278 1.00 95.69 275 GLY A C 1
ATOM 2095 O O . GLY A 1 275 ? 15.173 3.666 -24.846 1.00 95.69 275 GLY A O 1
ATOM 2096 N N . LEU A 1 276 ? 15.824 2.220 -26.440 1.00 96.38 276 LEU A N 1
ATOM 2097 C CA . LEU A 1 276 ? 16.488 3.208 -27.301 1.00 96.38 276 LEU A CA 1
ATOM 2098 C C . LEU A 1 276 ? 15.526 4.287 -27.792 1.00 96.38 276 LEU A C 1
ATOM 2100 O O . LEU A 1 276 ? 15.879 5.467 -27.780 1.00 96.38 276 LEU A O 1
ATOM 2104 N N . GLN A 1 277 ? 14.315 3.897 -28.192 1.00 96.44 277 GLN A N 1
ATOM 2105 C CA . GLN A 1 277 ? 13.280 4.831 -28.621 1.00 96.44 277 GLN A CA 1
ATOM 2106 C C . GLN A 1 277 ? 12.968 5.846 -27.510 1.00 96.44 277 GLN A C 1
ATOM 2108 O O . GLN A 1 277 ? 13.040 7.051 -27.745 1.00 96.44 277 GLN A O 1
ATOM 2113 N N . ILE A 1 278 ? 12.728 5.377 -26.279 1.00 95.56 278 ILE A N 1
ATOM 2114 C CA . ILE A 1 278 ? 12.465 6.254 -25.126 1.00 95.56 278 ILE A CA 1
ATOM 2115 C C . ILE A 1 278 ? 13.676 7.135 -24.792 1.00 95.56 278 ILE A C 1
ATOM 2117 O O . ILE A 1 278 ? 13.509 8.314 -24.472 1.00 95.56 278 ILE A O 1
ATOM 2121 N N . ALA A 1 279 ? 14.896 6.597 -24.868 1.00 95.75 279 ALA A N 1
ATOM 2122 C CA . ALA A 1 279 ? 16.113 7.360 -24.598 1.00 95.75 279 ALA A CA 1
ATOM 2123 C C . ALA A 1 279 ? 16.288 8.514 -25.603 1.00 95.75 279 ALA A C 1
ATOM 2125 O O . ALA A 1 279 ? 16.560 9.651 -25.207 1.00 95.75 279 ALA A O 1
ATOM 2126 N N . HIS A 1 280 ? 16.055 8.246 -26.891 1.00 95.94 280 HIS A N 1
ATOM 2127 C CA . HIS A 1 280 ? 16.083 9.256 -27.947 1.00 95.94 280 HIS A CA 1
ATOM 2128 C C . HIS A 1 280 ? 14.968 10.293 -27.799 1.00 95.94 280 HIS A C 1
ATOM 2130 O O . HIS A 1 280 ? 15.234 11.487 -27.929 1.00 95.94 280 HIS A O 1
ATOM 2136 N N . GLU A 1 281 ? 13.740 9.875 -27.485 1.00 95.00 281 GLU A N 1
ATOM 2137 C CA . GLU A 1 281 ? 12.621 10.791 -27.232 1.00 95.00 281 GLU A CA 1
ATOM 2138 C C . GLU A 1 281 ? 12.898 11.721 -26.047 1.00 95.00 281 GLU A C 1
ATOM 2140 O O . GLU A 1 281 ? 12.629 12.924 -26.118 1.00 95.00 281 GLU A O 1
ATOM 2145 N N . ARG A 1 282 ? 13.471 11.181 -24.966 1.00 92.75 282 ARG A N 1
ATOM 2146 C CA . ARG A 1 282 ? 13.851 11.949 -23.777 1.00 92.75 282 ARG A CA 1
ATOM 2147 C C . ARG A 1 282 ? 14.914 12.994 -24.102 1.00 92.75 282 ARG A C 1
ATOM 2149 O O . ARG A 1 282 ? 14.755 14.144 -23.691 1.00 92.75 282 ARG A O 1
ATOM 2156 N N . GLU A 1 283 ? 15.954 12.621 -24.846 1.00 94.38 283 GLU A N 1
ATOM 2157 C CA . GLU A 1 283 ? 16.994 13.563 -25.268 1.00 94.38 283 GLU A CA 1
ATOM 2158 C C . GLU A 1 283 ? 16.433 14.627 -26.213 1.00 94.38 283 GLU A C 1
ATOM 2160 O O . GLU A 1 283 ? 16.601 15.815 -25.963 1.00 94.38 283 GLU A O 1
ATOM 2165 N N . ALA A 1 284 ? 15.660 14.231 -27.227 1.00 94.50 284 ALA A N 1
ATOM 2166 C CA . ALA A 1 284 ? 15.047 15.166 -28.168 1.00 94.50 284 ALA A CA 1
ATOM 2167 C C . ALA A 1 284 ? 14.071 16.140 -27.486 1.00 94.50 284 ALA A C 1
ATOM 2169 O O . ALA A 1 284 ? 13.964 17.304 -27.878 1.00 94.50 284 ALA A O 1
ATOM 2170 N N . ARG A 1 285 ? 13.333 15.691 -26.462 1.00 93.56 285 ARG A N 1
ATOM 2171 C CA . ARG A 1 285 ? 12.528 16.582 -25.617 1.00 93.56 285 ARG A CA 1
ATOM 2172 C C . ARG A 1 285 ? 13.426 17.568 -24.873 1.00 93.56 285 ARG A C 1
ATOM 2174 O O . ARG A 1 285 ? 13.162 18.765 -24.940 1.00 93.56 285 ARG A O 1
ATOM 2181 N N . ARG A 1 286 ? 14.498 17.097 -24.229 1.00 90.81 286 ARG A N 1
ATOM 2182 C CA . ARG A 1 286 ? 15.375 17.967 -23.438 1.00 90.81 286 ARG A CA 1
ATOM 2183 C C . ARG A 1 286 ? 16.133 18.983 -24.294 1.00 90.81 286 ARG A C 1
ATOM 2185 O O . ARG A 1 286 ? 16.208 20.144 -23.908 1.00 90.81 286 ARG A O 1
ATOM 2192 N N . SER A 1 287 ? 16.624 18.598 -25.473 1.00 93.19 287 SER A N 1
ATOM 2193 C CA . SER A 1 287 ? 17.264 19.536 -26.405 1.00 93.19 287 SER A CA 1
ATOM 2194 C C . SER A 1 287 ? 16.291 20.619 -26.889 1.00 93.19 287 SER A C 1
ATOM 2196 O O . SER A 1 287 ? 16.686 21.771 -27.038 1.00 93.19 287 SER A O 1
ATOM 2198 N N . ARG A 1 288 ? 15.010 20.277 -27.110 1.00 95.06 288 ARG A N 1
ATOM 2199 C CA . ARG A 1 288 ? 13.968 21.259 -27.468 1.00 95.06 288 ARG A CA 1
ATOM 2200 C C . ARG A 1 288 ? 13.647 22.215 -26.322 1.00 95.06 288 ARG A C 1
ATOM 2202 O O . ARG A 1 288 ? 13.493 23.404 -26.571 1.00 95.06 288 ARG A O 1
ATOM 2209 N N . GLU A 1 289 ? 13.542 21.709 -25.093 1.00 92.69 289 GLU A N 1
ATOM 2210 C CA . GLU A 1 289 ? 13.355 22.547 -23.899 1.00 92.69 289 GLU A CA 1
ATOM 2211 C C . GLU A 1 289 ? 14.500 23.555 -23.753 1.00 92.69 289 GLU A C 1
ATOM 2213 O O . GLU A 1 289 ? 14.241 24.735 -23.554 1.00 92.69 289 GLU A O 1
ATOM 2218 N N . TRP A 1 290 ? 15.746 23.109 -23.939 1.00 93.06 290 TRP A N 1
ATOM 2219 C CA . TRP A 1 290 ? 16.927 23.974 -23.901 1.00 93.06 290 TRP A CA 1
ATOM 2220 C C . TRP A 1 290 ? 16.938 25.028 -25.012 1.00 93.06 290 TRP A C 1
ATOM 2222 O O . TRP A 1 290 ? 17.162 26.202 -24.742 1.00 93.06 290 TRP A O 1
ATOM 2232 N N . ALA A 1 291 ? 16.646 24.635 -26.256 1.00 93.62 291 ALA A N 1
ATOM 2233 C CA . ALA A 1 291 ? 16.627 25.557 -27.393 1.00 93.62 291 ALA A CA 1
ATOM 2234 C C . ALA A 1 291 ? 15.566 26.667 -27.266 1.00 93.62 291 ALA A C 1
ATOM 2236 O O . ALA A 1 291 ? 15.739 27.743 -27.833 1.00 93.62 291 ALA A O 1
ATOM 2237 N N . ASN A 1 292 ? 14.479 26.403 -26.536 1.00 94.19 292 ASN A N 1
ATOM 2238 C CA . ASN A 1 292 ? 13.401 27.360 -26.286 1.00 94.19 292 ASN A CA 1
ATOM 2239 C C . ASN A 1 292 ? 13.547 28.100 -24.944 1.00 94.19 292 ASN A C 1
ATOM 2241 O O . ASN A 1 292 ? 12.637 28.839 -24.564 1.00 94.19 292 ASN A O 1
ATOM 2245 N N . MET A 1 293 ? 14.638 27.884 -24.204 1.00 93.06 293 MET A N 1
ATOM 2246 C CA . MET A 1 293 ? 14.806 28.461 -22.874 1.00 93.06 293 MET A CA 1
ATOM 2247 C C . MET A 1 293 ? 15.144 29.958 -22.963 1.00 93.06 293 MET A C 1
ATOM 2249 O O . MET A 1 293 ? 16.023 30.334 -23.743 1.00 93.06 293 MET A O 1
ATOM 2253 N N . PRO A 1 294 ? 14.472 30.827 -22.184 1.00 93.31 294 PRO A N 1
ATOM 2254 C CA . PRO A 1 294 ? 14.795 32.249 -22.149 1.00 93.31 294 PRO A CA 1
ATOM 2255 C C . PRO A 1 294 ? 16.244 32.502 -21.706 1.00 93.31 294 PRO A C 1
ATOM 2257 O O . PRO A 1 294 ? 16.772 31.813 -20.833 1.00 93.31 294 PRO A O 1
ATOM 2260 N N . ALA A 1 295 ? 16.902 33.488 -22.321 1.00 88.56 295 ALA A N 1
ATOM 2261 C CA . ALA A 1 295 ? 18.325 33.757 -22.091 1.00 88.56 295 ALA A CA 1
ATOM 2262 C C . ALA A 1 295 ? 18.638 34.165 -20.639 1.00 88.56 295 ALA A C 1
ATOM 2264 O O . ALA A 1 295 ? 19.730 33.899 -20.153 1.00 88.56 295 ALA A O 1
ATOM 2265 N N . ASP A 1 296 ? 17.675 34.771 -19.945 1.00 91.00 296 ASP A N 1
ATOM 2266 C CA . ASP A 1 296 ? 17.763 35.211 -18.550 1.00 91.00 296 ASP A CA 1
ATOM 2267 C C . ASP A 1 296 ? 17.763 34.064 -17.527 1.00 91.00 296 ASP A C 1
ATOM 2269 O O . ASP A 1 296 ? 18.184 34.277 -16.397 1.00 91.00 296 ASP A O 1
ATOM 2273 N N . VAL A 1 297 ? 17.344 32.856 -17.917 1.00 89.94 297 VAL A N 1
ATOM 2274 C CA . VAL A 1 297 ? 17.421 31.632 -17.088 1.00 89.94 297 VAL A CA 1
ATOM 2275 C C . VAL A 1 297 ? 18.403 30.592 -17.636 1.00 89.94 297 VAL A C 1
ATOM 2277 O O . VAL A 1 297 ? 18.711 29.616 -16.953 1.00 89.94 297 VAL A O 1
ATOM 2280 N N . ALA A 1 298 ? 18.906 30.774 -18.861 1.00 86.94 298 ALA A N 1
ATOM 2281 C CA . ALA A 1 298 ? 19.776 29.805 -19.522 1.00 86.94 298 ALA A CA 1
ATOM 2282 C C . ALA A 1 298 ? 21.116 29.616 -18.795 1.00 86.94 298 ALA A C 1
ATOM 2284 O O . ALA A 1 298 ? 21.548 28.476 -18.628 1.00 86.94 298 ALA A O 1
ATOM 2285 N N . ASP A 1 299 ? 21.739 30.700 -18.325 1.00 89.50 299 ASP A N 1
ATOM 2286 C CA . ASP A 1 299 ? 23.035 30.636 -17.635 1.00 89.50 299 ASP A CA 1
ATOM 2287 C C . ASP A 1 299 ? 22.944 29.842 -16.317 1.00 89.50 299 ASP A C 1
ATOM 2289 O O . ASP A 1 299 ? 23.813 29.015 -16.032 1.00 89.50 299 ASP A O 1
ATOM 2293 N N . ASP A 1 300 ? 21.855 30.013 -15.559 1.00 92.00 300 ASP A N 1
ATOM 2294 C CA . ASP A 1 300 ? 21.632 29.313 -14.286 1.00 92.00 300 ASP A CA 1
ATOM 2295 C C . ASP A 1 300 ? 21.294 27.820 -14.481 1.00 92.00 300 ASP A C 1
ATOM 2297 O O . ASP A 1 300 ? 21.681 26.969 -13.674 1.00 92.00 300 ASP A O 1
ATOM 2301 N N . GLU A 1 301 ? 20.586 27.469 -15.559 1.00 92.44 301 GLU A N 1
ATOM 2302 C CA . GLU A 1 301 ? 20.160 26.092 -15.850 1.00 92.44 301 GLU A CA 1
ATOM 2303 C C . GLU A 1 301 ? 21.164 25.294 -16.706 1.00 92.44 301 GLU A C 1
ATOM 2305 O O . GLU A 1 301 ? 21.037 24.065 -16.806 1.00 92.44 301 GLU A O 1
ATOM 2310 N N . ALA A 1 302 ? 22.182 25.941 -17.292 1.00 91.69 302 ALA A N 1
ATOM 2311 C CA . ALA A 1 302 ? 23.196 25.294 -18.134 1.00 91.69 302 ALA A CA 1
ATOM 2312 C C . ALA A 1 302 ? 23.846 24.062 -17.479 1.00 91.69 302 ALA A C 1
ATOM 2314 O O . ALA A 1 302 ? 23.829 22.993 -18.101 1.00 91.69 302 ALA A O 1
ATOM 2315 N N . PRO A 1 303 ? 24.311 24.116 -16.211 1.00 93.94 303 PRO A N 1
ATOM 2316 C CA . PRO A 1 303 ? 24.962 22.964 -15.588 1.00 93.94 303 PRO A CA 1
ATOM 2317 C C . PRO A 1 303 ? 24.015 21.767 -15.425 1.00 93.94 303 PRO A C 1
ATOM 2319 O O . PRO A 1 303 ? 24.398 20.612 -15.624 1.00 93.94 303 PRO A O 1
ATOM 2322 N N . ARG A 1 304 ? 22.743 22.028 -15.088 1.00 90.56 304 ARG A N 1
ATOM 2323 C CA . ARG A 1 304 ? 21.716 20.983 -14.946 1.00 90.56 304 ARG A CA 1
ATOM 2324 C C . ARG A 1 304 ? 21.376 20.355 -16.288 1.00 90.56 304 ARG A C 1
ATOM 2326 O O . ARG A 1 304 ? 21.198 19.137 -16.369 1.00 90.56 304 ARG A O 1
ATOM 2333 N N . TYR A 1 305 ? 21.270 21.173 -17.334 1.00 91.94 305 TYR A N 1
ATOM 2334 C CA . TYR A 1 305 ? 21.046 20.698 -18.691 1.00 91.94 305 TYR A CA 1
ATOM 2335 C C . TYR A 1 305 ? 22.191 19.806 -19.174 1.00 91.94 305 TYR A C 1
ATOM 2337 O O . TYR A 1 305 ? 21.920 18.693 -19.623 1.00 91.94 305 TYR A O 1
ATOM 2345 N N . GLU A 1 306 ? 23.440 20.250 -19.033 1.00 93.00 306 GLU A N 1
ATOM 2346 C CA . GLU A 1 306 ? 24.620 19.490 -19.453 1.00 93.00 306 GLU A CA 1
ATOM 2347 C C . GLU A 1 306 ? 24.699 18.142 -18.729 1.00 93.00 306 GLU A C 1
ATOM 2349 O O . GLU A 1 306 ? 24.739 17.102 -19.386 1.00 93.00 306 GLU A O 1
ATOM 2354 N N . ALA A 1 307 ? 24.555 18.126 -17.401 1.00 91.00 307 ALA A N 1
ATOM 2355 C CA . ALA A 1 307 ? 24.548 16.888 -16.620 1.00 91.00 307 ALA A CA 1
ATOM 2356 C C . ALA A 1 307 ? 23.390 15.941 -16.997 1.00 91.00 307 ALA A C 1
ATOM 2358 O O . ALA A 1 307 ? 23.503 14.714 -16.930 1.00 91.00 307 ALA A O 1
ATOM 2359 N N . GLN A 1 308 ? 22.226 16.478 -17.373 1.00 90.06 308 GLN A N 1
ATOM 2360 C CA . GLN A 1 308 ? 21.102 15.663 -17.836 1.00 90.06 308 GLN A CA 1
ATOM 2361 C C . GLN A 1 308 ? 21.346 15.097 -19.240 1.00 90.06 308 GLN A C 1
ATOM 2363 O O . GLN A 1 308 ? 21.004 13.940 -19.497 1.00 90.06 308 GLN A O 1
ATOM 2368 N N . ARG A 1 309 ? 21.939 15.897 -20.126 1.00 92.69 309 ARG A N 1
ATOM 2369 C CA . ARG A 1 309 ? 22.305 15.508 -21.485 1.00 92.69 309 ARG A CA 1
ATOM 2370 C C . ARG A 1 309 ? 23.383 14.429 -21.484 1.00 92.69 309 ARG A C 1
ATOM 2372 O O . ARG A 1 309 ? 23.228 13.426 -22.172 1.00 92.69 309 ARG A O 1
ATOM 2379 N N . GLU A 1 310 ? 24.427 14.580 -20.675 1.00 92.38 310 GLU A N 1
ATOM 2380 C CA . GLU A 1 310 ? 25.466 13.558 -20.500 1.00 92.38 310 GLU A CA 1
ATOM 2381 C C . GLU A 1 310 ? 24.869 12.226 -20.041 1.00 92.38 310 GLU A C 1
ATOM 2383 O O . GLU A 1 310 ? 25.143 11.189 -20.643 1.00 92.38 310 GLU A O 1
ATOM 2388 N N . ARG A 1 311 ? 23.966 12.249 -19.050 1.00 91.50 311 ARG A N 1
ATOM 2389 C CA . ARG A 1 311 ? 23.248 11.044 -18.601 1.00 91.50 311 ARG A CA 1
ATOM 2390 C C . ARG A 1 311 ? 22.395 10.411 -19.700 1.00 91.50 311 ARG A C 1
ATOM 2392 O O . ARG A 1 311 ? 22.341 9.187 -19.801 1.00 91.50 311 ARG A O 1
ATOM 2399 N N . ASN A 1 312 ? 21.719 11.215 -20.519 1.00 93.12 312 ASN A N 1
ATOM 2400 C CA . ASN A 1 312 ? 20.915 10.705 -21.632 1.00 93.12 312 ASN A CA 1
ATOM 2401 C C . ASN A 1 312 ? 21.792 10.058 -22.710 1.00 93.12 312 ASN A C 1
ATOM 2403 O O . ASN A 1 312 ? 21.467 8.971 -23.182 1.00 93.12 312 ASN A O 1
ATOM 2407 N N . ILE A 1 313 ? 22.903 10.701 -23.076 1.00 94.56 313 ILE A N 1
ATOM 2408 C CA . ILE A 1 313 ? 23.858 10.177 -24.060 1.00 94.56 313 ILE A CA 1
ATOM 2409 C C . ILE A 1 313 ? 24.484 8.881 -23.548 1.00 94.56 313 ILE A C 1
ATOM 2411 O O . ILE A 1 313 ? 24.467 7.888 -24.267 1.00 94.56 313 ILE A O 1
ATOM 2415 N N . ALA A 1 314 ? 24.927 8.850 -22.288 1.00 94.69 314 ALA A N 1
ATOM 2416 C CA . ALA A 1 314 ? 25.470 7.645 -21.668 1.00 94.69 314 ALA A CA 1
ATOM 2417 C C . ALA A 1 314 ? 24.468 6.478 -21.697 1.00 94.69 314 ALA A C 1
ATOM 2419 O O . ALA A 1 314 ? 24.843 5.355 -22.022 1.00 94.69 314 ALA A O 1
ATOM 2420 N N . MET A 1 315 ? 23.183 6.740 -21.427 1.00 96.25 315 MET A N 1
ATOM 2421 C CA . MET A 1 315 ? 22.124 5.733 -21.550 1.00 96.25 315 MET A CA 1
ATOM 2422 C C . MET A 1 315 ? 21.947 5.253 -23.000 1.00 96.25 315 MET A C 1
ATOM 2424 O O . MET A 1 315 ? 21.844 4.054 -23.237 1.00 96.25 315 MET A O 1
ATOM 2428 N N . ILE A 1 316 ? 21.937 6.157 -23.984 1.00 96.75 316 ILE A N 1
ATOM 2429 C CA . ILE A 1 316 ?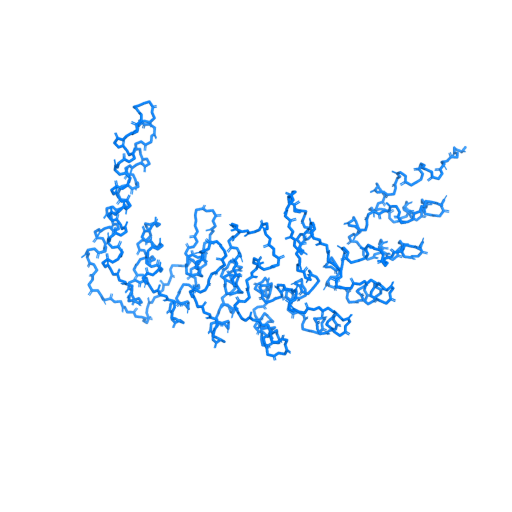 21.837 5.790 -25.409 1.00 96.75 316 ILE A CA 1
ATOM 2430 C C . ILE A 1 316 ? 23.021 4.913 -25.830 1.00 96.75 316 ILE A C 1
ATOM 2432 O O . ILE A 1 316 ? 22.825 3.892 -26.491 1.00 96.75 316 ILE A O 1
ATOM 2436 N N . ASP A 1 317 ? 24.238 5.300 -25.456 1.00 95.94 317 ASP A N 1
ATOM 2437 C CA . ASP A 1 317 ? 25.457 4.574 -25.803 1.00 95.94 317 ASP A CA 1
ATOM 2438 C C . ASP A 1 317 ? 25.492 3.201 -25.126 1.00 95.94 317 ASP A C 1
ATOM 2440 O O . ASP A 1 317 ? 25.780 2.200 -25.788 1.00 95.94 317 ASP A O 1
ATOM 2444 N N . PHE A 1 318 ? 25.090 3.128 -23.852 1.00 95.81 318 PHE A N 1
ATOM 2445 C CA . PHE A 1 318 ? 24.897 1.869 -23.138 1.00 95.81 318 PHE A CA 1
ATOM 2446 C C . PHE A 1 318 ? 23.933 0.943 -23.891 1.00 95.81 318 PHE A C 1
ATOM 2448 O O . PHE A 1 318 ? 24.316 -0.168 -24.260 1.00 95.81 318 PHE A O 1
ATOM 2455 N N . LEU A 1 319 ? 22.720 1.411 -24.196 1.00 95.75 319 LEU A N 1
ATOM 2456 C CA . LEU A 1 319 ? 21.702 0.612 -24.881 1.00 95.75 319 LEU A CA 1
ATOM 2457 C C . LEU A 1 319 ? 22.157 0.155 -26.279 1.00 95.75 319 LEU A C 1
ATOM 2459 O O . LEU A 1 319 ? 21.897 -0.981 -26.666 1.00 95.75 319 LEU A O 1
ATOM 2463 N N . LYS A 1 320 ? 22.878 0.997 -27.034 1.00 95.25 320 LYS A N 1
ATOM 2464 C CA . LYS A 1 320 ? 23.464 0.623 -28.338 1.00 95.25 320 LYS A CA 1
ATOM 2465 C C . LYS A 1 320 ? 24.539 -0.453 -28.218 1.00 95.25 320 LYS A C 1
ATOM 2467 O O . LYS A 1 320 ? 24.728 -1.235 -29.147 1.00 95.25 320 LYS A O 1
ATOM 2472 N N . SER A 1 321 ? 25.276 -0.449 -27.112 1.00 93.56 321 SER A N 1
ATOM 2473 C CA . SER A 1 321 ? 26.361 -1.395 -26.855 1.00 93.56 321 SER A CA 1
ATOM 2474 C C . SER A 1 321 ? 25.881 -2.747 -26.319 1.00 93.56 321 SER A C 1
ATOM 2476 O O . SER A 1 321 ? 26.680 -3.682 -26.261 1.00 93.56 321 SER A O 1
ATOM 2478 N N . TRP A 1 322 ? 24.599 -2.868 -25.947 1.00 92.19 322 TRP A N 1
ATOM 2479 C CA . TRP A 1 322 ? 24.034 -4.080 -25.359 1.00 92.19 322 TRP A CA 1
ATOM 2480 C C . TRP A 1 322 ? 24.076 -5.266 -26.334 1.00 92.19 322 TRP A C 1
ATOM 2482 O O . TRP A 1 322 ? 23.523 -5.201 -27.432 1.00 92.19 322 TRP A O 1
ATOM 2492 N N . LYS A 1 323 ? 24.725 -6.364 -25.920 1.00 84.50 323 LYS A N 1
ATOM 2493 C CA . LYS A 1 323 ? 24.907 -7.585 -26.731 1.00 84.50 323 LYS A CA 1
ATOM 2494 C C . LYS A 1 323 ? 24.227 -8.839 -26.169 1.00 84.50 323 LYS A C 1
ATOM 2496 O O . LYS A 1 323 ? 24.271 -9.866 -26.835 1.00 84.50 323 LYS A O 1
ATOM 2501 N N . GLY A 1 324 ? 23.571 -8.750 -25.010 1.00 70.62 324 GLY A N 1
ATOM 2502 C CA . GLY A 1 324 ? 22.781 -9.850 -24.442 1.00 70.62 324 GLY A CA 1
ATOM 2503 C C . GLY A 1 324 ? 23.516 -10.813 -23.502 1.00 70.62 324 GLY A C 1
ATOM 2504 O O . GLY A 1 324 ? 22.911 -11.802 -23.109 1.00 70.62 324 GLY A O 1
ATOM 2505 N N . ASP A 1 325 ? 24.761 -10.538 -23.100 1.00 58.00 325 ASP A N 1
ATOM 2506 C CA . ASP A 1 325 ? 25.444 -11.343 -22.076 1.00 58.00 325 ASP A CA 1
ATOM 2507 C C . ASP A 1 325 ? 25.016 -10.877 -20.675 1.00 58.00 325 ASP A C 1
ATOM 2509 O O . ASP A 1 325 ? 25.573 -9.923 -20.122 1.00 58.00 325 ASP A O 1
ATOM 2513 N N . PHE A 1 326 ? 23.996 -11.527 -20.112 1.00 58.19 326 PHE A N 1
ATOM 2514 C CA . PHE A 1 326 ? 23.609 -11.370 -18.712 1.00 58.19 326 PHE A CA 1
ATOM 2515 C C . PHE A 1 326 ? 23.620 -12.740 -18.036 1.00 58.19 326 PHE A C 1
ATOM 2517 O O . PHE A 1 326 ? 22.916 -13.652 -18.461 1.00 58.19 326 PHE A O 1
ATOM 2524 N N . ASP A 1 327 ? 24.461 -12.884 -17.016 1.00 55.03 327 ASP A N 1
ATOM 2525 C CA . ASP A 1 327 ? 24.542 -14.097 -16.210 1.00 55.03 327 ASP A CA 1
ATOM 2526 C C . ASP A 1 327 ? 23.561 -13.972 -15.038 1.00 55.03 327 ASP A C 1
ATOM 2528 O O . ASP A 1 327 ? 23.711 -13.090 -14.186 1.00 55.03 327 ASP A O 1
ATOM 2532 N N . HIS A 1 328 ? 22.524 -14.811 -15.036 1.00 51.50 328 HIS A N 1
ATOM 2533 C CA . HIS A 1 328 ? 21.452 -14.772 -14.039 1.00 51.50 328 HIS A CA 1
ATOM 2534 C C . HIS A 1 328 ? 21.933 -15.192 -12.641 1.00 51.50 328 HIS A C 1
ATOM 2536 O O . HIS A 1 328 ? 21.354 -14.752 -11.651 1.00 51.50 328 HIS A O 1
ATOM 2542 N N . ASP A 1 329 ? 23.023 -15.959 -12.546 1.00 45.22 329 ASP A N 1
ATOM 2543 C CA . ASP A 1 329 ? 23.486 -16.551 -11.283 1.00 45.22 329 ASP A CA 1
ATOM 2544 C C . ASP A 1 329 ? 24.288 -15.569 -10.395 1.00 45.22 329 ASP A C 1
ATOM 2546 O O . ASP A 1 329 ? 24.611 -15.874 -9.244 1.00 45.22 329 ASP A O 1
ATOM 2550 N N . HIS A 1 330 ? 24.600 -14.366 -10.899 1.00 41.47 330 HIS A N 1
ATOM 2551 C CA . HIS A 1 330 ? 25.504 -13.405 -10.250 1.00 41.47 330 HIS A CA 1
ATOM 2552 C C . HIS A 1 330 ? 24.976 -11.965 -10.181 1.00 41.47 330 HIS A C 1
ATOM 2554 O O . HIS A 1 330 ? 25.764 -11.021 -10.073 1.00 41.47 330 HIS A O 1
ATOM 2560 N N . ALA A 1 331 ? 23.658 -11.761 -10.210 1.00 44.81 331 ALA A N 1
ATOM 2561 C CA . ALA A 1 331 ? 23.067 -10.449 -9.956 1.00 44.81 331 ALA A CA 1
ATOM 2562 C C . ALA A 1 331 ? 23.217 -10.051 -8.470 1.00 44.81 331 ALA A C 1
ATOM 2564 O O . ALA A 1 331 ? 22.247 -10.008 -7.717 1.00 44.81 331 ALA A O 1
ATOM 2565 N N . GLU A 1 332 ? 24.441 -9.740 -8.030 1.00 38.03 332 GLU A N 1
ATOM 2566 C CA . GLU A 1 332 ? 24.659 -8.938 -6.829 1.00 38.03 332 GLU A CA 1
ATOM 2567 C C . GLU A 1 332 ? 24.047 -7.559 -7.094 1.00 38.03 332 GLU A C 1
ATOM 2569 O O . GLU A 1 332 ? 24.646 -6.687 -7.729 1.00 38.03 332 GLU A O 1
ATOM 2574 N N . LEU A 1 333 ? 22.798 -7.383 -6.660 1.00 39.38 333 LEU A N 1
ATOM 2575 C CA . LEU A 1 333 ? 22.163 -6.076 -6.616 1.00 39.38 333 LEU A CA 1
ATOM 2576 C C . LEU A 1 333 ? 23.017 -5.163 -5.717 1.00 39.38 333 LEU A C 1
ATOM 2578 O O . LEU A 1 333 ? 23.483 -5.616 -4.664 1.00 39.38 333 LEU A O 1
ATOM 2582 N N . PRO A 1 334 ? 23.241 -3.891 -6.099 1.00 32.84 334 PRO A N 1
A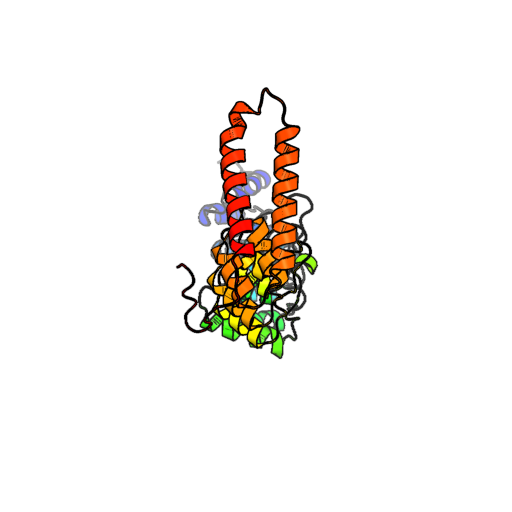TOM 2583 C CA . PRO A 1 334 ? 23.887 -2.936 -5.208 1.00 32.84 334 PRO A CA 1
ATOM 2584 C C . PRO A 1 334 ? 23.126 -2.902 -3.874 1.00 32.84 334 PRO A C 1
ATOM 2586 O O . PRO A 1 334 ? 21.897 -2.815 -3.880 1.00 32.84 334 PRO A O 1
ATOM 2589 N N . LYS A 1 335 ? 23.863 -3.033 -2.763 1.00 33.06 335 LYS A N 1
ATOM 2590 C CA . LYS A 1 335 ? 23.314 -3.016 -1.398 1.00 33.06 335 LYS A CA 1
ATOM 2591 C C . LYS A 1 335 ? 22.584 -1.725 -1.063 1.00 33.06 335 LYS A C 1
ATOM 2593 O O . LYS A 1 335 ? 23.084 -0.657 -1.486 1.00 33.06 335 LYS A O 1
#

Organism: NCBI:txid84275

pLDDT: mean 89.79, std 11.71, range [32.84, 98.69]

InterPro domains:
  IPR002110 Ankyrin repeat [PF00023] (185-212)
  IPR002110 Ankyrin repeat [PS50088] (182-214)
  IPR002110 Ankyrin repeat [SM00248] (7-35)
  IPR002110 Ankyrin repeat [SM00248] (60-87)
  IPR002110 Ankyrin repeat [SM00248] (106-135)
  IPR002110 Ankyrin repeat [SM00248] (182-211)
  IPR002110 Ankyrin repeat [SM00248] (245-274)
  IPR036770 Ankyrin repeat-containing domain superfamily [G3DSA:1.25.40.20] (15-100)
  IPR036770 Ankyrin repeat-containing domain superfamily [G3DSA:1.25.40.20] (103-292)
  IPR036770 Ankyrin repeat-containing domain superfamily [SSF48403] (18-96)
  IPR036770 Ankyrin repeat-containing domain superfamily [SSF48403] (18-273)

Secondary structure (DSSP, 8-state):
-----HHHHHTTSTTSTT-HHHHHHHHHTT--GGGS-GGG---HHHHHHHHHTT--HHHHGGGSGGGGTT-HHHHHHHHHTT--TT---SSB-TTSPBPPTT--B-S-HHHHHHHHHT-HHHHHHHHHTT--GGGS-HHHHGGG-S-HHHHHHHHHIIIIIS---TT--GGGTBSTTTT-TT-SSHHHHHHHTT-HHHHHHHHHTT--TT---TT---HHHHHH--SSS---GGGHHHHHHTT--HHHHHHHHHHHT-HHHHHHHHHTT--HHHHHHHHHHHHHHHHHHHHT--HHHHHHHHHHHHHHHHHHHHHHHHHHH------GGG-----